Protein AF-A0A2H9LCX0-F1 (afdb_monomer_lite)

Secondary structure (DSSP, 8-state):
-TTSHHHH-SSGGGSPPPSSGGGG--S-HHHHHHHHHHHHTT--------TTSSHHHHHHHHHHHS-----EEEEEE--SS-TTSPEEEEEETTHHHHHHHHHHHHHHHHHHHHHHHHHHHHHHHHHHHHHHHHTT-S-HHHHHHHHHHHHHHHHHHHHHHHHS-----PPPEEEE--TT-SSPPP---TT--HHHHH------HHHH-SS---EEEEEEEBTEEEEEEE-HHHHHHHHHHHSTTS-EE-TT--EEEEPPTT--EEEEEEETTEEEEEEP-EEEE----SPPEEEEETTEEEEE-TT-EEEETTEEEEGGG--TTS-B-----S----

Sequence (338 aa):
MASNIFEEYKTTAEIPVPEKLVDQVIGQENSVELIRKAASQKRNVLLVGLPGTGKSMLAQAMAELMPAEQLDDIVVYENNVDPQNPIIKTVKAGEGKKIVEQAQLEAQKEEGNLRMISMIFPLGWFLLSYVIWSLKMISDIVYTGTLLLGGFLIVGFALSSQLRTRNKVSVPKVLVDNSDKKVVPFAEGTGARAGALLGDVRHDPLQCHLGFNELYLEKEGKKGSYFVKKSFSELWNEMFSKYKQEIIKDEKGYEAIMLPAEEKIFTLGYKDGKVVLSRILSLNRRPFDGDLVEFSVDDKKVTVTPEHKVITKKGNKKAEKVSVTDKLIKLSLEKPIC

Radius of gyration: 31.89 Å; chains: 1; bounding box: 76×78×88 Å

Foldseek 3Di:
DVPCPVVPDPDPVPPDDDPQLLVNQPPPVVLSVVLLVCLAVVHDDDDDDDPPNCPVSSLVSSQQNHDPDFDWWKKWFADPVDRVDIDIDIDTAPVRVVQLVVLVVVLVVVVVVLVVCLVVVLVVQLVVLVVCVVVVVDDPVVSVVSVVVSVVVSVVSVVVSVVDDPPGSTRMDTPGHCNPPPTRDDDDCVPPDPCRVPNDDDDDPLVVPPVDCWKWWWDADPVGIDTDTDHLVVVCVVQCVVCVPQWDADPQGKTKDFDDPPGFIWDWDDDPLDTDTDGDGMDIDGDDDDAWQWDDQPPDIDTHRQQDWFQFPVGTDGSVPDDPPGRGDDPDPVDSDD

pLDDT: mean 78.89, std 13.87, range [29.81, 96.19]

Structure (mmCIF, N/CA/C/O backbone):
data_AF-A0A2H9LCX0-F1
#
_entry.id   AF-A0A2H9LCX0-F1
#
loop_
_atom_site.group_PDB
_atom_site.id
_atom_site.type_symbol
_atom_site.label_atom_id
_atom_site.label_alt_id
_atom_site.label_comp_id
_atom_site.label_asym_id
_atom_site.label_entity_id
_atom_site.label_seq_id
_atom_site.pdbx_PDB_ins_code
_atom_site.Cartn_x
_atom_site.Cartn_y
_atom_site.Cartn_z
_atom_site.occupancy
_atom_site.B_iso_or_equiv
_atom_site.auth_seq_id
_atom_site.auth_comp_id
_atom_site.auth_asym_id
_atom_site.auth_atom_id
_atom_site.pdbx_PDB_model_num
ATOM 1 N N . MET A 1 1 ? -34.254 -18.270 30.314 1.00 48.81 1 MET A N 1
ATOM 2 C CA . MET A 1 1 ? -33.665 -19.070 29.215 1.00 48.81 1 MET A CA 1
ATOM 3 C C . MET A 1 1 ? -32.256 -19.581 29.519 1.00 48.81 1 MET A C 1
ATOM 5 O O . MET A 1 1 ? -31.957 -20.676 29.080 1.00 48.81 1 MET A O 1
ATOM 9 N N . ALA A 1 2 ? -31.406 -18.883 30.288 1.00 50.00 2 ALA A N 1
ATOM 10 C CA . ALA A 1 2 ? -30.035 -19.350 30.563 1.00 50.00 2 ALA A CA 1
ATOM 11 C C . ALA A 1 2 ? -29.916 -20.585 31.491 1.00 50.00 2 ALA A C 1
ATOM 13 O O . ALA A 1 2 ? -28.861 -21.204 31.540 1.00 50.00 2 ALA A O 1
ATOM 14 N N . SER A 1 3 ? -30.972 -20.953 32.224 1.00 53.28 3 SER A N 1
ATOM 15 C CA . SER A 1 3 ? -30.929 -22.016 33.240 1.00 53.28 3 SER A CA 1
ATOM 16 C C . SER A 1 3 ? -30.917 -23.445 32.684 1.00 53.28 3 SER A C 1
ATOM 18 O O . SER A 1 3 ? -30.462 -24.333 33.389 1.00 53.28 3 SER A O 1
ATOM 20 N N . ASN A 1 4 ? -31.359 -23.674 31.440 1.00 60.56 4 ASN A N 1
ATOM 21 C CA . ASN A 1 4 ? -31.523 -25.034 30.894 1.00 60.56 4 ASN A CA 1
ATOM 22 C C . ASN A 1 4 ? -30.345 -25.505 30.022 1.00 60.56 4 ASN A C 1
ATOM 24 O O . ASN A 1 4 ? -30.268 -26.676 29.676 1.00 60.56 4 ASN A O 1
ATOM 28 N N . ILE A 1 5 ? -29.406 -24.620 29.672 1.00 62.66 5 ILE A N 1
ATOM 29 C CA . ILE A 1 5 ? -28.306 -24.948 28.742 1.00 62.66 5 ILE A CA 1
ATOM 30 C C . ILE A 1 5 ? -27.334 -25.960 29.368 1.00 62.66 5 ILE A C 1
ATOM 32 O O . ILE A 1 5 ? -26.806 -26.828 28.678 1.00 62.66 5 ILE A O 1
ATOM 36 N N . PHE A 1 6 ? -27.134 -25.884 30.686 1.00 62.50 6 PHE A N 1
ATOM 37 C CA . PHE A 1 6 ? -26.267 -26.807 31.423 1.00 62.50 6 PHE A CA 1
ATOM 38 C C . PHE A 1 6 ? -26.896 -28.192 31.646 1.00 62.50 6 PHE A C 1
ATOM 40 O O . PHE A 1 6 ? -26.191 -29.108 32.060 1.00 62.50 6 PHE A O 1
ATOM 47 N N . GLU A 1 7 ? -28.199 -28.351 31.386 1.00 66.19 7 GLU A N 1
ATOM 48 C CA . GLU A 1 7 ? -28.874 -29.655 31.435 1.00 66.19 7 GLU A CA 1
ATOM 49 C C . GLU A 1 7 ? -28.800 -30.394 30.086 1.00 66.19 7 GLU A C 1
ATOM 51 O O . GLU A 1 7 ? -28.780 -31.623 30.069 1.00 66.19 7 GLU A O 1
ATOM 56 N N . GLU A 1 8 ? -28.711 -29.669 28.963 1.00 75.81 8 GLU A N 1
ATOM 57 C CA . GLU A 1 8 ? -28.686 -30.249 27.608 1.00 75.81 8 GLU A CA 1
ATOM 58 C C . GLU A 1 8 ? -27.282 -30.598 27.090 1.00 75.81 8 GLU A C 1
ATOM 60 O O . GLU A 1 8 ? -27.147 -31.546 26.317 1.00 75.81 8 GLU A O 1
ATOM 65 N N . TYR A 1 9 ? -26.236 -29.880 27.511 1.00 81.06 9 TYR A N 1
ATOM 66 C CA . TYR A 1 9 ? -24.885 -30.033 26.958 1.00 81.06 9 TYR A CA 1
ATOM 67 C C . TYR A 1 9 ? -23.861 -30.327 28.050 1.00 81.06 9 TYR A C 1
ATOM 69 O O . TYR A 1 9 ? -23.801 -29.637 29.070 1.00 81.06 9 TYR A O 1
ATOM 77 N N . LYS A 1 10 ? -23.008 -31.334 27.825 1.00 83.50 10 LYS A N 1
ATOM 78 C CA . LYS A 1 10 ? -21.947 -31.695 28.785 1.00 83.50 10 LYS A CA 1
ATOM 79 C C . LYS A 1 10 ? -20.679 -30.880 28.577 1.00 83.50 10 LYS A C 1
ATOM 81 O O . LYS A 1 10 ? -19.933 -30.653 29.530 1.00 83.50 10 LYS A O 1
ATOM 86 N N . THR A 1 11 ? -20.416 -30.460 27.342 1.00 88.00 11 THR A N 1
ATOM 87 C CA . THR A 1 11 ? -19.205 -29.724 26.976 1.00 88.00 11 THR A CA 1
ATOM 88 C C . THR A 1 11 ? -19.521 -28.565 26.036 1.00 88.00 11 THR A C 1
ATOM 90 O O . THR A 1 11 ? -20.463 -28.617 25.250 1.00 88.00 11 THR A O 1
ATOM 93 N N . THR A 1 12 ? -18.701 -27.512 26.068 1.00 89.00 12 THR A N 1
ATOM 94 C CA . THR A 1 12 ? -18.850 -26.363 25.158 1.00 89.00 12 THR A CA 1
ATOM 95 C C . THR A 1 12 ? -18.575 -26.712 23.696 1.00 89.00 12 THR A C 1
ATOM 97 O O . THR A 1 12 ? -18.969 -25.956 22.817 1.00 89.00 12 THR A O 1
ATOM 100 N N . ALA A 1 13 ? -17.939 -27.856 23.423 1.00 88.56 13 ALA A N 1
ATOM 101 C CA . ALA A 1 13 ? -17.722 -28.356 22.068 1.00 88.56 13 ALA A CA 1
ATOM 102 C C . ALA A 1 13 ? -19.028 -28.791 21.379 1.00 88.56 13 ALA A C 1
ATOM 104 O O . ALA A 1 13 ? -19.080 -28.851 20.155 1.00 88.56 13 ALA A O 1
ATOM 105 N N . GLU A 1 14 ? -20.074 -29.086 22.154 1.00 89.31 14 GLU A N 1
ATOM 106 C CA . GLU A 1 14 ? -21.388 -29.481 21.637 1.00 89.31 14 GLU A CA 1
ATOM 107 C C . GLU A 1 14 ? -22.270 -28.268 21.292 1.00 89.31 14 GLU A C 1
ATOM 109 O O . GLU A 1 14 ? -23.300 -28.423 20.638 1.00 89.31 14 GLU A O 1
ATOM 114 N N . ILE A 1 15 ? -21.873 -27.061 21.711 1.00 88.25 15 ILE A N 1
ATOM 115 C CA . ILE A 1 15 ? -22.661 -25.843 21.518 1.00 88.25 15 ILE A CA 1
ATOM 116 C C . ILE A 1 15 ? -22.394 -25.287 20.109 1.00 88.25 15 ILE A C 1
ATOM 118 O O . ILE A 1 15 ? -21.254 -24.926 19.803 1.00 88.25 15 ILE A O 1
ATOM 122 N N . PRO A 1 16 ? -23.419 -25.163 19.245 1.00 89.00 16 PRO A N 1
ATOM 123 C CA . PRO A 1 16 ? -23.240 -24.601 17.913 1.00 89.00 16 PRO A CA 1
ATOM 124 C C . PRO A 1 16 ? -22.923 -23.102 17.992 1.00 89.00 16 PRO A C 1
ATOM 126 O O . PRO A 1 16 ? -23.646 -22.331 18.624 1.00 89.00 16 PRO A O 1
ATOM 129 N N . VAL A 1 17 ? -21.855 -22.676 17.313 1.00 92.00 17 VAL A N 1
ATOM 130 C CA . VAL A 1 17 ? -21.478 -21.261 17.184 1.00 92.00 17 VAL A CA 1
ATOM 13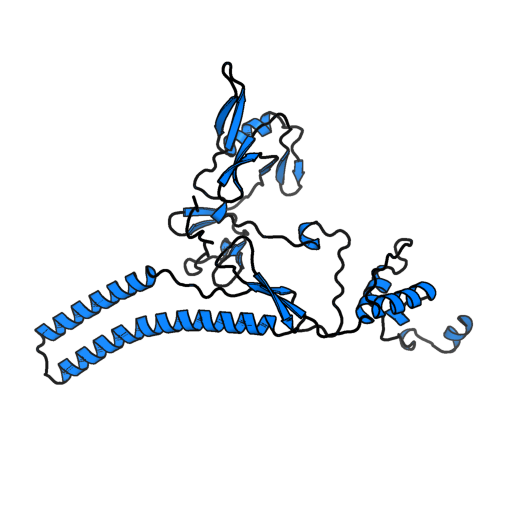1 C C . VAL A 1 17 ? -21.989 -20.728 15.840 1.00 92.00 17 VAL A C 1
ATOM 133 O O . VAL A 1 17 ? -21.724 -21.358 14.814 1.00 92.00 17 VAL A O 1
ATOM 136 N N . PRO A 1 18 ? -22.706 -19.588 15.806 1.00 93.56 18 PRO A N 1
ATOM 137 C CA . PRO A 1 18 ? -23.156 -18.983 14.555 1.00 93.56 18 PRO A CA 1
ATOM 138 C C . PRO A 1 18 ? -21.992 -18.663 13.609 1.00 93.56 18 PRO A C 1
ATOM 140 O O . PRO A 1 18 ? -20.953 -18.182 14.052 1.00 93.56 18 PRO A O 1
ATOM 143 N N . GLU A 1 19 ? -22.167 -18.870 12.302 1.00 91.12 19 GLU A N 1
ATOM 144 C CA . GLU A 1 19 ? -21.108 -18.592 11.316 1.00 91.12 19 GLU A CA 1
ATOM 145 C C . GLU A 1 19 ? -20.812 -17.093 11.169 1.00 91.12 19 GLU A C 1
ATOM 147 O O . GLU A 1 19 ? -19.657 -16.703 11.015 1.00 91.12 19 GLU A O 1
ATOM 152 N N . LYS A 1 20 ? -21.852 -16.252 11.233 1.00 91.06 20 LYS A N 1
ATOM 153 C CA . LYS A 1 20 ? -21.738 -14.805 11.021 1.00 91.06 20 LYS A CA 1
ATOM 154 C C . LYS A 1 20 ? -21.340 -14.092 12.300 1.00 91.06 20 LYS A C 1
ATOM 156 O O . LYS A 1 20 ? -21.957 -14.305 13.347 1.00 91.06 20 LYS A O 1
ATOM 161 N N . LEU A 1 21 ? -20.410 -13.143 12.199 1.00 92.75 21 LEU A N 1
ATOM 162 C CA . LEU A 1 21 ? -19.942 -12.386 13.365 1.00 92.75 21 LEU A CA 1
ATOM 163 C C . LEU A 1 21 ? -21.053 -11.577 14.036 1.00 92.75 21 LEU A C 1
ATOM 165 O O . LEU A 1 21 ? -21.045 -11.419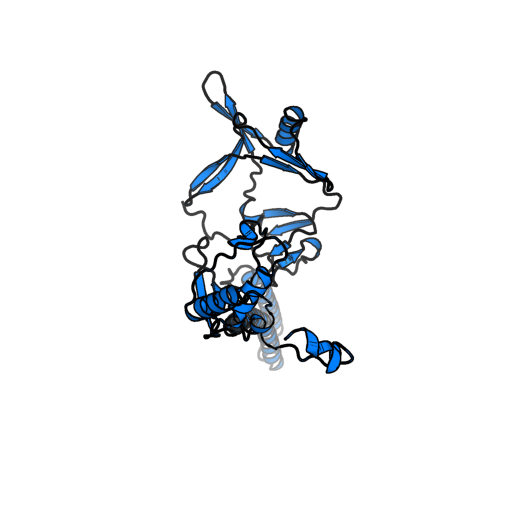 15.254 1.00 92.75 21 LEU A O 1
ATOM 169 N N . VAL A 1 22 ? -22.022 -11.081 13.263 1.00 92.31 22 VAL A N 1
ATOM 170 C CA . VAL A 1 22 ? -23.137 -10.297 13.813 1.00 92.31 22 VAL A CA 1
ATOM 171 C C . VAL A 1 22 ? -23.996 -11.105 14.790 1.00 92.31 22 VAL A C 1
ATOM 173 O O . VAL A 1 22 ? -24.462 -10.555 15.783 1.00 92.31 22 VAL A O 1
ATOM 176 N N . ASP A 1 23 ? -24.169 -12.403 14.533 1.00 92.31 23 ASP A N 1
ATOM 177 C CA . ASP A 1 23 ? -25.023 -13.284 15.334 1.00 92.31 23 ASP A CA 1
ATOM 178 C C . ASP A 1 23 ? -24.270 -13.833 16.565 1.00 92.31 23 ASP A C 1
ATOM 180 O O . ASP A 1 23 ? -24.878 -14.392 17.474 1.00 92.31 23 ASP A O 1
ATOM 184 N N . GLN A 1 24 ? -22.948 -13.635 16.625 1.00 93.75 24 GLN A N 1
ATOM 185 C CA . GLN A 1 24 ? -22.111 -13.946 17.788 1.00 93.75 24 GLN A CA 1
ATOM 186 C C . GLN A 1 24 ? -22.062 -12.801 18.819 1.00 93.75 24 GLN A C 1
ATOM 188 O O . GLN A 1 24 ? -21.474 -12.961 19.890 1.00 93.75 24 GLN A O 1
ATOM 193 N N . VAL A 1 25 ? -22.641 -11.630 18.523 1.00 93.69 25 VAL A N 1
ATOM 194 C CA . VAL A 1 25 ? -22.674 -10.500 19.461 1.00 93.69 25 VAL A CA 1
ATOM 195 C C . VAL A 1 25 ? -23.746 -10.737 20.525 1.00 93.69 25 VAL A C 1
ATOM 197 O O . VAL A 1 25 ? -24.926 -10.865 20.217 1.00 93.69 25 VAL A O 1
ATOM 200 N N . ILE A 1 26 ? -23.340 -10.739 21.795 1.00 92.38 26 ILE A N 1
ATOM 201 C CA . ILE A 1 26 ? -24.214 -11.068 22.928 1.00 92.38 26 ILE A CA 1
ATOM 202 C C . ILE A 1 26 ? -24.664 -9.793 23.654 1.00 92.38 26 ILE A C 1
ATOM 204 O O . ILE A 1 26 ? -23.832 -8.956 24.014 1.00 92.38 26 ILE A O 1
ATOM 208 N N . GLY A 1 27 ? -25.971 -9.667 23.915 1.00 91.00 27 GLY A N 1
ATOM 209 C CA . GLY A 1 27 ? -26.546 -8.642 24.799 1.00 91.00 27 GLY A CA 1
ATOM 210 C C . GLY A 1 27 ? -26.478 -7.210 24.262 1.00 91.00 27 GLY A C 1
ATOM 211 O O . GLY A 1 27 ? -26.435 -6.262 25.047 1.00 91.00 27 GLY A O 1
ATOM 212 N N . GLN A 1 28 ? -26.389 -7.043 22.938 1.00 93.81 28 GLN A N 1
ATOM 213 C CA . GLN A 1 28 ? -26.348 -5.740 22.262 1.00 93.81 28 GLN A CA 1
ATOM 214 C C . GLN A 1 28 ? -27.282 -5.704 21.044 1.00 93.81 28 GLN A C 1
ATOM 216 O O . GLN A 1 28 ? -26.884 -5.316 19.943 1.00 93.81 28 GLN A O 1
ATOM 221 N N . GLU A 1 29 ? -28.537 -6.102 21.235 1.00 93.25 29 GLU A N 1
ATOM 222 C CA . GLU A 1 29 ? -29.528 -6.292 20.167 1.00 93.25 29 GLU A CA 1
ATOM 223 C C . GLU A 1 29 ? -29.765 -4.995 19.376 1.00 93.25 29 GLU A C 1
ATOM 225 O O . GLU A 1 29 ? -29.746 -4.999 18.144 1.00 93.25 29 GLU A O 1
ATOM 230 N N . ASN A 1 30 ? -29.876 -3.859 20.076 1.00 93.38 30 ASN A N 1
ATOM 231 C CA . ASN A 1 30 ? -30.045 -2.542 19.452 1.00 93.38 30 ASN A CA 1
ATOM 232 C C . ASN A 1 30 ? -28.842 -2.155 18.570 1.00 93.38 30 ASN A C 1
ATOM 234 O O . ASN A 1 30 ? -29.016 -1.611 17.478 1.00 93.38 30 ASN A O 1
ATOM 238 N N . SER A 1 31 ? -27.616 -2.438 19.027 1.00 94.00 31 SER A N 1
ATOM 239 C CA . SER A 1 31 ? -26.390 -2.161 18.265 1.00 94.00 31 SER A CA 1
ATOM 240 C C . SER A 1 31 ? -26.309 -3.045 17.024 1.00 94.00 31 SER A C 1
ATOM 242 O O . SER A 1 31 ? -25.970 -2.562 15.947 1.00 94.00 31 SER A O 1
ATOM 244 N N . VAL A 1 32 ? -26.658 -4.326 17.161 1.00 94.88 32 VAL A N 1
ATOM 245 C CA . VAL A 1 32 ? -26.702 -5.293 16.059 1.00 94.88 32 VAL A CA 1
ATOM 246 C C . VAL A 1 32 ? -27.703 -4.863 14.985 1.00 94.88 32 VAL A C 1
ATOM 248 O O . VAL A 1 32 ? -27.369 -4.857 13.796 1.00 94.88 32 VAL A O 1
ATOM 251 N N . GLU A 1 33 ? -28.910 -4.450 15.377 1.00 94.38 33 GLU A N 1
ATOM 252 C CA . GLU A 1 33 ? -29.922 -3.970 14.434 1.00 94.38 33 GLU A CA 1
ATOM 253 C C . GLU A 1 33 ? -29.452 -2.703 13.700 1.00 94.38 33 GLU A C 1
ATOM 255 O O . GLU A 1 33 ? -29.597 -2.593 12.477 1.00 94.38 33 GLU A O 1
ATOM 260 N N . LEU A 1 34 ? -28.833 -1.765 14.426 1.00 94.44 34 LEU A N 1
ATOM 261 C CA . LEU A 1 34 ? -28.282 -0.541 13.849 1.00 94.44 34 LEU A CA 1
ATOM 262 C C . LEU A 1 34 ? -27.145 -0.837 12.867 1.00 94.44 34 LEU A C 1
ATOM 264 O O . LEU A 1 34 ? -27.138 -0.273 11.775 1.00 94.44 34 LEU A O 1
ATOM 268 N N . ILE A 1 35 ? -26.229 -1.748 13.207 1.00 94.88 35 ILE A N 1
ATOM 269 C CA . ILE A 1 35 ? -25.145 -2.184 12.317 1.00 94.88 35 ILE A CA 1
ATOM 270 C C . ILE A 1 35 ? -25.703 -2.829 11.048 1.00 94.88 35 ILE A C 1
ATOM 272 O O . ILE A 1 35 ? -25.251 -2.498 9.953 1.00 94.88 35 ILE A O 1
ATOM 276 N N . ARG A 1 36 ? -26.726 -3.686 11.157 1.00 94.31 36 ARG A N 1
ATOM 277 C CA . ARG A 1 36 ? -27.370 -4.312 9.991 1.00 94.31 36 ARG A CA 1
ATOM 278 C C . ARG A 1 36 ? -27.982 -3.264 9.056 1.00 94.31 36 ARG A C 1
ATOM 280 O O . ARG A 1 36 ? -27.770 -3.318 7.843 1.00 94.31 36 ARG A O 1
ATOM 287 N N . LYS A 1 37 ? -28.684 -2.271 9.614 1.00 94.38 37 LYS A N 1
ATOM 288 C CA . LYS A 1 37 ? -29.229 -1.136 8.846 1.00 94.38 37 LYS A CA 1
ATOM 289 C C . LYS A 1 37 ? -28.109 -0.303 8.217 1.00 94.38 37 LYS A C 1
ATOM 291 O O . LYS A 1 37 ? -28.161 -0.026 7.019 1.00 94.38 37 LYS A O 1
ATOM 296 N N . ALA A 1 38 ? -27.077 0.041 8.982 1.00 94.62 38 ALA A N 1
ATOM 297 C CA . ALA A 1 38 ? -25.961 0.855 8.515 1.00 94.62 38 ALA A CA 1
ATOM 298 C C . ALA A 1 38 ? -25.156 0.177 7.396 1.00 94.62 38 ALA A C 1
ATOM 300 O O . ALA A 1 38 ? -24.836 0.839 6.410 1.00 94.62 38 ALA A O 1
ATOM 301 N N . ALA A 1 39 ? -24.895 -1.130 7.504 1.00 93.31 39 ALA A N 1
ATOM 302 C CA . ALA A 1 39 ? -24.222 -1.920 6.474 1.00 93.31 39 ALA A CA 1
ATOM 303 C C . ALA A 1 39 ? -25.017 -1.917 5.159 1.00 93.31 39 ALA A C 1
ATOM 305 O O . ALA A 1 39 ? -24.459 -1.624 4.102 1.00 93.31 39 ALA A O 1
ATOM 306 N N . SER A 1 40 ? -26.335 -2.149 5.229 1.00 91.38 40 SER A N 1
ATOM 307 C CA . SER A 1 40 ? -27.205 -2.151 4.042 1.00 91.38 40 SER A CA 1
ATOM 308 C C . SER A 1 40 ? -27.283 -0.787 3.342 1.00 91.38 40 SER A C 1
ATOM 310 O O . SER A 1 40 ? -27.372 -0.719 2.120 1.00 91.38 40 SER A O 1
ATOM 312 N N . GLN A 1 41 ? -27.209 0.305 4.109 1.00 92.81 41 GLN A N 1
ATOM 313 C CA . GLN A 1 41 ? -27.314 1.677 3.603 1.00 92.81 41 GLN A CA 1
ATOM 314 C C . GLN A 1 41 ? -25.954 2.356 3.374 1.00 92.81 41 GLN A C 1
ATOM 316 O O . GLN A 1 41 ? -25.927 3.538 3.028 1.00 92.81 41 GLN A O 1
ATOM 321 N N . LYS A 1 42 ? -24.836 1.649 3.601 1.00 91.12 42 LYS A N 1
ATOM 322 C CA . LYS A 1 42 ? -23.464 2.187 3.528 1.00 91.12 42 LYS A CA 1
ATOM 323 C C . LYS A 1 42 ? -23.297 3.478 4.362 1.00 91.12 42 LYS A C 1
ATOM 325 O O . LYS A 1 42 ? -22.727 4.465 3.901 1.00 91.12 42 LYS A O 1
ATOM 330 N N . ARG A 1 43 ? -23.844 3.500 5.586 1.00 93.94 43 ARG A N 1
ATOM 331 C CA . ARG A 1 43 ? -23.784 4.652 6.510 1.00 93.94 43 ARG A CA 1
ATOM 332 C C . ARG A 1 43 ? -22.637 4.514 7.506 1.00 93.94 43 ARG A C 1
ATOM 334 O O . ARG A 1 43 ? -22.377 3.427 8.005 1.00 93.94 43 ARG A O 1
ATOM 341 N N . ASN A 1 44 ? -22.012 5.639 7.849 1.00 94.44 44 ASN A N 1
ATOM 342 C CA . ASN A 1 44 ? -20.996 5.697 8.899 1.00 94.44 44 ASN A CA 1
ATOM 343 C C . ASN A 1 44 ? -21.628 5.456 10.276 1.00 94.44 44 ASN A C 1
ATOM 345 O O . ASN A 1 44 ? -22.727 5.943 10.549 1.00 94.44 44 ASN A O 1
ATOM 349 N N . VAL A 1 45 ? -20.909 4.755 11.153 1.00 93.81 45 VAL A N 1
ATOM 350 C CA . VAL A 1 45 ? -21.355 4.443 12.516 1.00 93.81 45 VAL A CA 1
ATOM 351 C C . VAL A 1 45 ? -20.310 4.915 13.517 1.00 93.81 45 VAL A C 1
ATOM 353 O O . VAL A 1 45 ? -19.118 4.682 13.337 1.00 93.81 45 VAL A O 1
ATOM 356 N N . LEU A 1 46 ? -20.770 5.551 14.594 1.00 95.00 46 LEU A N 1
ATOM 357 C CA . LEU A 1 46 ? -19.952 5.879 15.756 1.00 95.00 46 LEU A CA 1
ATOM 358 C C . LEU A 1 46 ? -20.366 4.976 16.921 1.00 95.00 46 LEU A C 1
ATOM 360 O O . LEU A 1 46 ? -21.474 5.097 17.439 1.00 95.00 46 LEU A O 1
ATOM 364 N N . LEU A 1 47 ? -19.473 4.075 17.331 1.00 92.81 47 LEU A N 1
ATOM 365 C CA . LEU A 1 47 ? -19.695 3.177 18.464 1.00 92.81 47 LEU A CA 1
ATOM 366 C C . LEU A 1 47 ? -19.074 3.771 19.730 1.00 92.81 47 LEU A C 1
ATOM 368 O O . LEU A 1 47 ? -17.853 3.893 19.833 1.00 92.81 47 LEU A O 1
ATOM 372 N N . VAL A 1 48 ? -19.911 4.100 20.713 1.00 93.38 48 VAL A N 1
ATOM 373 C CA . VAL A 1 48 ? -19.483 4.652 22.005 1.00 93.38 48 VAL A CA 1
ATOM 374 C C . VAL A 1 48 ? -19.731 3.621 23.100 1.00 93.38 48 VAL A C 1
ATOM 376 O O . VAL A 1 48 ? -20.828 3.089 23.224 1.00 93.38 48 VAL A O 1
ATOM 379 N N . GLY A 1 49 ? -18.707 3.329 23.899 1.00 93.25 49 GLY A N 1
ATOM 380 C CA . GLY A 1 49 ? -18.815 2.383 25.008 1.00 93.25 49 GLY A CA 1
ATOM 381 C C . GLY A 1 49 ? -17.477 2.126 25.691 1.00 93.25 49 GLY A C 1
ATOM 382 O O . GLY A 1 49 ? -16.418 2.452 25.143 1.00 93.25 49 GLY A O 1
ATOM 383 N N . LEU A 1 50 ? -17.524 1.505 26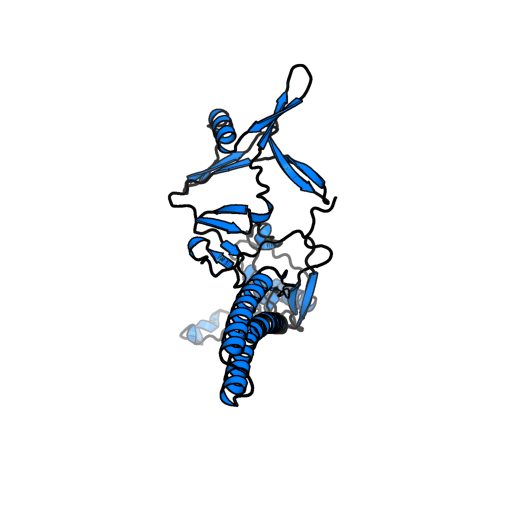.871 1.00 94.44 50 LEU A N 1
ATOM 384 C CA . LEU A 1 50 ? -16.345 1.152 27.668 1.00 94.44 50 LEU A CA 1
ATOM 385 C C . LEU A 1 50 ? -15.358 0.263 26.883 1.00 94.44 50 LEU A C 1
ATOM 387 O O . LEU A 1 50 ? -15.757 -0.446 25.954 1.00 94.44 50 LEU A O 1
ATOM 391 N N . PRO A 1 51 ? -14.048 0.302 27.179 1.00 93.38 51 PRO A N 1
ATOM 392 C CA . PRO A 1 51 ? -13.095 -0.626 26.570 1.00 93.38 51 PRO A CA 1
ATOM 393 C C . PRO A 1 51 ? -13.507 -2.083 26.845 1.00 93.38 51 PRO A C 1
ATOM 395 O O . PRO A 1 51 ? -14.042 -2.391 27.903 1.00 93.38 51 PRO A O 1
ATOM 398 N N . GLY A 1 52 ? -13.296 -2.974 25.870 1.00 91.38 52 GLY A N 1
ATOM 399 C CA . GLY A 1 52 ? -13.642 -4.397 26.001 1.00 91.38 52 GLY A CA 1
ATOM 400 C C . GLY A 1 52 ? -15.103 -4.772 25.711 1.00 91.38 52 GLY A C 1
ATOM 401 O O . GLY A 1 52 ? -15.435 -5.946 25.768 1.00 91.38 52 GLY A O 1
ATOM 402 N N . THR A 1 53 ? -15.975 -3.832 25.329 1.00 92.31 53 THR A N 1
ATOM 403 C CA . THR A 1 53 ? -17.402 -4.118 25.055 1.00 92.31 53 THR A CA 1
ATOM 404 C C . THR A 1 53 ? -17.708 -4.612 23.630 1.00 92.31 53 THR A C 1
ATOM 406 O O . THR A 1 53 ? -18.837 -4.490 23.170 1.00 92.31 53 THR A O 1
ATOM 409 N N . GLY A 1 54 ? -16.722 -5.104 22.872 1.00 92.00 54 GLY A N 1
ATOM 410 C CA . GLY A 1 54 ? -16.966 -5.667 21.530 1.00 92.00 54 GLY A CA 1
ATOM 411 C C . GLY A 1 54 ? -17.151 -4.660 20.380 1.00 92.00 54 GLY A C 1
ATOM 412 O O . GLY A 1 54 ? -17.656 -5.027 19.324 1.00 92.00 54 GLY A O 1
ATOM 413 N N . LYS A 1 55 ? -16.711 -3.399 20.522 1.00 94.25 55 LYS A N 1
ATOM 414 C CA . LYS A 1 55 ? -16.807 -2.380 19.448 1.00 94.25 55 LYS A CA 1
ATOM 415 C C . LYS A 1 55 ? -16.133 -2.807 18.135 1.00 94.25 55 LYS A C 1
ATOM 417 O O . LYS A 1 55 ? -16.728 -2.667 17.072 1.00 94.25 55 LYS A O 1
ATOM 422 N N . SER A 1 56 ? -14.916 -3.354 18.203 1.00 93.00 56 SER A N 1
ATOM 423 C CA . SER A 1 56 ? -14.203 -3.836 17.010 1.00 93.00 56 SER A CA 1
ATOM 424 C C . SER A 1 56 ? -14.903 -5.041 16.373 1.00 93.00 56 SER A C 1
ATOM 426 O O . SER A 1 56 ? -14.938 -5.141 15.153 1.00 93.00 56 SER A O 1
ATOM 428 N N . MET A 1 57 ? -15.531 -5.906 17.180 1.00 94.06 57 MET A N 1
ATOM 429 C CA . MET A 1 57 ? -16.317 -7.045 16.691 1.00 94.06 57 MET A CA 1
ATOM 430 C C . MET A 1 57 ? -17.554 -6.577 15.913 1.00 94.06 57 MET A C 1
ATOM 432 O O . MET A 1 57 ? -17.806 -7.069 14.819 1.00 94.06 57 MET A O 1
ATOM 436 N N . LEU A 1 58 ? -18.273 -5.565 16.414 1.00 94.44 58 LEU A N 1
ATOM 437 C CA . LEU A 1 58 ? -19.389 -4.943 15.690 1.00 94.44 58 LEU A CA 1
ATOM 438 C C . LEU A 1 58 ? -18.944 -4.303 14.367 1.00 94.44 58 LEU A C 1
ATOM 440 O O . LEU A 1 58 ? -19.651 -4.403 13.367 1.00 94.44 58 LEU A O 1
ATOM 444 N N . ALA A 1 59 ? -17.768 -3.671 14.340 1.00 93.06 59 ALA A N 1
ATOM 445 C CA . ALA A 1 59 ? -17.218 -3.082 13.121 1.00 93.06 59 ALA A CA 1
ATOM 446 C C . ALA A 1 59 ? -16.817 -4.148 12.080 1.00 93.06 59 ALA A C 1
ATOM 448 O O . ALA A 1 59 ? -17.064 -3.968 10.888 1.00 93.06 59 ALA A O 1
ATOM 449 N N . GLN A 1 60 ? -16.260 -5.281 12.517 1.00 92.75 60 GLN A N 1
ATOM 450 C CA . GLN A 1 60 ? -15.977 -6.426 11.643 1.00 92.75 60 GLN A CA 1
ATOM 451 C C . GLN A 1 60 ? -17.267 -7.064 11.113 1.00 92.75 60 GLN A C 1
ATOM 453 O O . GLN A 1 60 ? -17.385 -7.304 9.913 1.00 92.75 60 GLN A O 1
ATOM 458 N N . ALA A 1 61 ? -18.263 -7.253 11.982 1.00 93.31 61 ALA A N 1
ATOM 459 C CA . ALA A 1 61 ? -19.582 -7.749 11.600 1.00 93.31 61 ALA A CA 1
ATOM 460 C C . ALA A 1 61 ? -20.264 -6.836 10.569 1.00 93.31 61 ALA A C 1
ATOM 462 O O . ALA A 1 61 ? -20.917 -7.316 9.646 1.00 93.31 61 ALA A O 1
ATOM 463 N N . MET A 1 62 ? -20.080 -5.517 10.680 1.00 92.75 62 MET A N 1
ATOM 464 C CA . MET A 1 62 ? -20.563 -4.567 9.680 1.00 92.75 62 MET A CA 1
ATOM 465 C C . MET A 1 62 ? -19.937 -4.823 8.305 1.00 92.75 62 MET A C 1
ATOM 467 O O . MET A 1 62 ? -20.669 -4.870 7.321 1.00 92.75 62 MET A O 1
ATOM 471 N N . ALA A 1 63 ? -18.615 -5.013 8.235 1.00 91.25 63 ALA A N 1
ATOM 472 C CA . ALA A 1 63 ? -17.909 -5.277 6.979 1.00 91.25 63 ALA A CA 1
ATOM 473 C C . ALA A 1 63 ? -18.360 -6.594 6.321 1.00 91.25 63 ALA A C 1
ATOM 475 O O . ALA A 1 63 ? -18.514 -6.649 5.104 1.00 91.25 63 ALA A O 1
ATOM 476 N N . GLU A 1 64 ? -18.637 -7.629 7.119 1.00 90.88 64 GLU A N 1
ATOM 477 C CA . GLU A 1 64 ? -19.170 -8.909 6.631 1.00 90.88 64 GLU A CA 1
ATOM 478 C C . GLU A 1 64 ? -20.595 -8.775 6.063 1.00 90.88 64 GLU A C 1
ATOM 480 O O . GLU A 1 64 ? -20.941 -9.417 5.074 1.00 90.88 64 GLU A O 1
ATOM 485 N N . LEU A 1 65 ? -21.425 -7.923 6.675 1.00 90.75 65 LEU A N 1
ATOM 486 C CA . LEU A 1 65 ? -22.807 -7.678 6.251 1.00 90.75 65 LEU A CA 1
ATOM 487 C C . LEU A 1 65 ? -22.936 -6.737 5.055 1.00 90.75 65 LEU A C 1
ATOM 489 O O . LEU A 1 65 ? -24.006 -6.681 4.441 1.00 90.75 65 LEU A O 1
ATOM 493 N N . MET A 1 66 ? -21.899 -5.956 4.754 1.00 88.81 66 MET A N 1
ATOM 494 C CA . MET A 1 66 ? -21.926 -5.077 3.595 1.00 88.81 66 MET A CA 1
ATOM 495 C C . MET A 1 66 ? -22.063 -5.914 2.319 1.00 88.81 66 MET A C 1
ATOM 497 O O . MET A 1 66 ? -21.414 -6.954 2.187 1.00 88.81 66 MET A O 1
ATOM 501 N N . PRO A 1 67 ? -22.891 -5.474 1.357 1.00 81.19 67 PRO A N 1
ATOM 502 C CA . PRO A 1 67 ? -23.030 -6.193 0.105 1.00 81.19 67 PRO A CA 1
ATOM 503 C C . PRO A 1 67 ? -21.667 -6.252 -0.586 1.00 81.19 67 PRO A C 1
ATOM 505 O O . PRO A 1 67 ? -21.043 -5.218 -0.837 1.00 81.19 67 PRO A O 1
ATOM 508 N N . ALA A 1 68 ? -21.224 -7.466 -0.909 1.00 70.69 68 ALA A N 1
ATOM 509 C CA . ALA A 1 68 ? -20.086 -7.701 -1.784 1.00 70.69 68 ALA A CA 1
ATOM 510 C C . ALA A 1 68 ? -20.495 -7.376 -3.232 1.00 70.69 68 ALA A C 1
ATOM 512 O O . ALA A 1 68 ? -20.607 -8.250 -4.089 1.00 70.69 68 ALA A O 1
ATOM 513 N N . GLU A 1 69 ? -20.786 -6.101 -3.496 1.00 74.62 69 GLU A N 1
ATOM 514 C CA . GLU A 1 69 ? -20.726 -5.575 -4.856 1.00 74.62 69 GLU A CA 1
ATOM 515 C C . GLU A 1 69 ? -19.311 -5.801 -5.406 1.00 74.62 69 GLU A C 1
ATOM 517 O O . GLU A 1 69 ? -18.370 -6.053 -4.648 1.00 74.62 69 GLU A O 1
ATOM 522 N N . GLN A 1 70 ? -19.171 -5.753 -6.731 1.00 78.12 70 GLN A N 1
ATOM 523 C CA . GLN A 1 70 ? -17.896 -5.988 -7.401 1.00 78.12 70 GLN A CA 1
ATOM 524 C C . GLN A 1 70 ? -16.795 -5.137 -6.752 1.00 78.12 70 GLN A C 1
ATOM 526 O O . GLN A 1 70 ? -16.815 -3.915 -6.854 1.00 78.12 70 GLN A O 1
ATOM 531 N N . LEU A 1 71 ? -15.878 -5.801 -6.037 1.00 89.12 71 LEU A N 1
ATOM 532 C CA . LEU A 1 71 ? -14.735 -5.142 -5.422 1.00 89.12 71 LEU A CA 1
ATOM 533 C C . LEU A 1 71 ? -13.825 -4.617 -6.527 1.00 89.12 71 LEU A C 1
ATOM 535 O O . LEU A 1 71 ? -13.699 -5.234 -7.588 1.00 89.12 71 LEU A O 1
ATOM 539 N N . ASP A 1 72 ? -13.154 -3.515 -6.229 1.00 92.44 72 ASP A N 1
ATOM 540 C CA . ASP A 1 72 ? -12.240 -2.873 -7.154 1.00 92.44 72 ASP A CA 1
ATOM 541 C C . ASP A 1 72 ? -10.793 -2.959 -6.660 1.00 92.44 72 ASP A C 1
ATOM 543 O O . ASP A 1 72 ? -10.516 -2.844 -5.462 1.00 92.44 72 ASP A O 1
ATOM 547 N N . ASP A 1 73 ? -9.864 -3.115 -7.597 1.00 94.56 73 ASP A N 1
ATOM 548 C CA . ASP A 1 73 ? -8.440 -2.871 -7.403 1.00 94.56 73 ASP A CA 1
ATOM 549 C C . ASP A 1 73 ? -8.113 -1.416 -7.773 1.00 94.56 73 ASP A C 1
ATOM 551 O O . ASP A 1 73 ? -8.709 -0.822 -8.678 1.00 94.56 73 ASP A O 1
ATOM 555 N N . ILE A 1 74 ? -7.103 -0.848 -7.114 1.00 95.88 74 ILE A N 1
ATOM 556 C CA . ILE A 1 74 ? -6.603 0.501 -7.406 1.00 95.88 74 ILE A CA 1
ATOM 557 C C . ILE A 1 74 ? -5.201 0.380 -7.990 1.00 95.88 74 ILE A C 1
ATOM 559 O O . ILE A 1 74 ? -4.299 -0.166 -7.351 1.00 95.88 74 ILE A O 1
ATOM 563 N N . VAL A 1 75 ? -5.004 0.924 -9.189 1.00 96.19 75 VAL A N 1
ATOM 564 C CA . VAL A 1 75 ? -3.735 0.890 -9.924 1.00 96.19 75 VAL A CA 1
ATOM 565 C C . VAL A 1 75 ? -3.244 2.316 -10.165 1.00 96.19 75 VAL A C 1
ATOM 567 O O . VAL A 1 75 ? -4.019 3.187 -10.555 1.00 96.19 75 VAL A O 1
ATOM 570 N N . VAL A 1 76 ? -1.951 2.554 -9.944 1.00 95.25 76 VAL A N 1
ATOM 571 C CA . VAL A 1 76 ? -1.276 3.822 -10.233 1.00 95.25 76 VAL A CA 1
ATOM 572 C C . VAL A 1 76 ? -0.409 3.697 -11.483 1.00 95.25 76 VAL A C 1
ATOM 574 O O . VAL A 1 76 ? 0.351 2.737 -11.635 1.00 95.25 76 VAL A O 1
ATOM 577 N N . TYR A 1 77 ? -0.529 4.682 -12.364 1.00 91.06 77 TYR A N 1
ATOM 578 C CA . TYR A 1 77 ? 0.247 4.844 -13.586 1.00 91.06 77 TYR A CA 1
ATOM 579 C C . TYR A 1 77 ? 1.135 6.078 -13.475 1.00 91.06 77 TYR A C 1
ATOM 581 O O . TYR A 1 77 ? 0.793 7.061 -12.811 1.00 91.06 77 TYR A O 1
ATOM 589 N N . GLU A 1 78 ? 2.271 6.033 -14.160 1.00 87.31 78 GLU A N 1
ATOM 590 C CA . GLU A 1 78 ? 3.096 7.215 -14.367 1.00 87.31 78 GLU A CA 1
ATOM 591 C C . GLU A 1 78 ? 2.367 8.221 -15.259 1.00 87.31 78 GLU A C 1
ATOM 593 O O . GLU A 1 78 ? 1.662 7.856 -16.203 1.00 87.31 78 GLU A O 1
ATOM 598 N N . ASN A 1 79 ? 2.536 9.499 -14.940 1.00 86.94 79 ASN A N 1
ATOM 599 C CA . ASN A 1 79 ? 2.006 10.592 -15.730 1.00 86.94 79 ASN A CA 1
ATOM 600 C C . ASN A 1 79 ? 3.155 11.251 -16.501 1.00 86.94 79 ASN A C 1
ATOM 602 O O . ASN A 1 79 ? 3.997 11.926 -15.917 1.00 86.94 79 ASN A O 1
ATOM 606 N N . ASN A 1 80 ? 3.170 11.057 -17.822 1.00 82.75 80 ASN A N 1
ATOM 607 C CA . ASN A 1 80 ? 4.216 11.593 -18.698 1.00 82.75 80 ASN A CA 1
ATOM 608 C C . ASN A 1 80 ? 4.166 13.126 -18.841 1.00 82.75 80 ASN A C 1
ATOM 610 O O . ASN A 1 80 ? 5.144 13.723 -19.281 1.00 82.75 80 ASN A O 1
ATOM 614 N N . VAL A 1 81 ? 3.030 13.761 -18.520 1.00 79.00 81 VAL A N 1
ATOM 615 C CA . VAL A 1 81 ? 2.854 15.221 -18.613 1.00 79.00 81 VAL A CA 1
ATOM 616 C C . VAL A 1 81 ? 3.247 15.897 -17.302 1.00 79.00 81 VAL A C 1
ATOM 618 O O . VAL A 1 81 ? 3.983 16.878 -17.318 1.00 79.00 81 VAL A O 1
ATOM 621 N N . ASP A 1 82 ? 2.775 15.358 -16.177 1.00 78.44 82 ASP A N 1
ATOM 622 C CA . ASP A 1 82 ? 3.075 15.858 -14.834 1.00 78.44 82 ASP A CA 1
ATOM 623 C C . ASP A 1 82 ? 3.516 14.710 -13.909 1.00 78.44 82 ASP A C 1
ATOM 625 O O . ASP A 1 82 ? 2.676 14.070 -13.269 1.00 78.44 82 ASP A O 1
ATOM 629 N N . PRO A 1 83 ? 4.833 14.449 -13.800 1.00 75.19 83 PRO A N 1
ATOM 630 C CA . PRO A 1 83 ? 5.363 13.367 -12.974 1.00 75.19 83 PRO A CA 1
ATOM 631 C C . PRO A 1 83 ? 5.029 13.472 -11.478 1.00 75.19 83 PRO A C 1
ATOM 633 O O . PRO A 1 83 ? 5.088 12.461 -10.779 1.00 75.19 83 PRO A O 1
ATOM 636 N N . GLN A 1 84 ? 4.694 14.666 -10.966 1.00 74.81 84 GLN A N 1
ATOM 637 C CA . GLN A 1 84 ? 4.317 14.852 -9.556 1.00 74.81 84 GLN A CA 1
ATOM 638 C C . GLN A 1 84 ? 2.867 14.445 -9.279 1.00 74.81 84 GLN A C 1
ATOM 640 O O . GLN A 1 84 ? 2.481 14.311 -8.117 1.00 74.81 84 GLN A O 1
ATOM 645 N N . ASN A 1 85 ? 2.083 14.197 -10.330 1.00 83.56 85 ASN A N 1
ATOM 646 C CA . ASN A 1 85 ? 0.680 13.832 -10.238 1.00 83.56 85 ASN A CA 1
ATOM 647 C C . ASN A 1 85 ? 0.402 12.488 -10.943 1.00 83.56 85 ASN A C 1
ATOM 649 O O . ASN A 1 85 ? -0.052 12.470 -12.093 1.00 83.56 85 ASN A O 1
ATOM 653 N N . PRO A 1 86 ? 0.685 11.345 -10.284 1.00 91.81 86 PRO A N 1
ATOM 654 C CA . PRO A 1 86 ? 0.433 10.017 -10.839 1.00 91.81 86 PRO A CA 1
ATOM 655 C C . PRO A 1 86 ? -1.050 9.776 -11.147 1.00 91.81 86 PRO A C 1
ATOM 657 O O . PRO A 1 86 ? -1.933 10.187 -10.394 1.00 91.81 86 PRO A O 1
ATOM 660 N N . ILE A 1 87 ? -1.338 9.043 -12.223 1.00 93.19 87 ILE A N 1
ATOM 661 C CA . ILE A 1 87 ? -2.716 8.758 -12.642 1.00 93.19 87 ILE A CA 1
ATOM 662 C C . ILE A 1 87 ? -3.244 7.549 -11.867 1.00 93.19 87 ILE A C 1
ATOM 664 O O . ILE A 1 87 ? -2.658 6.466 -11.914 1.00 93.19 87 ILE A O 1
ATOM 668 N N . ILE A 1 88 ? -4.380 7.712 -11.191 1.00 95.75 88 ILE A N 1
ATOM 669 C CA . ILE A 1 88 ? -5.060 6.637 -10.460 1.00 95.75 88 ILE A CA 1
ATOM 670 C C . ILE A 1 88 ? -6.197 6.071 -11.309 1.00 95.75 88 ILE A C 1
ATOM 672 O O . ILE A 1 88 ? -7.026 6.820 -11.826 1.00 95.75 88 ILE A O 1
ATOM 676 N N . LYS A 1 89 ? -6.255 4.742 -11.434 1.00 95.38 89 LYS A N 1
ATOM 677 C CA . LYS A 1 89 ? -7.328 4.033 -12.135 1.00 95.38 89 LYS A CA 1
ATOM 678 C C . LYS A 1 89 ? -7.903 2.924 -11.266 1.00 95.38 89 LYS A C 1
ATOM 680 O O . LYS A 1 89 ? -7.164 2.110 -10.713 1.00 95.38 89 LYS A O 1
ATOM 685 N N . THR A 1 90 ? -9.226 2.878 -11.221 1.00 95.81 90 THR A N 1
ATOM 686 C CA . THR A 1 90 ? -10.001 1.815 -10.586 1.00 95.81 90 THR A CA 1
ATOM 687 C C . THR A 1 90 ? -10.328 0.748 -11.627 1.00 95.81 90 THR A C 1
ATOM 689 O O . THR A 1 90 ? -10.773 1.074 -12.731 1.00 95.81 90 THR A O 1
ATOM 692 N N . VAL A 1 91 ? -10.061 -0.514 -11.308 1.00 94.62 91 VAL A N 1
ATOM 693 C CA . VAL A 1 91 ? -10.350 -1.676 -12.165 1.00 94.62 91 VAL A CA 1
ATOM 694 C C . VAL A 1 91 ? -11.006 -2.763 -11.329 1.00 94.62 91 VAL A C 1
ATOM 696 O O . VAL A 1 91 ? -10.935 -2.717 -10.106 1.00 94.62 91 VAL A O 1
ATOM 699 N N . LYS A 1 92 ? -11.631 -3.757 -11.958 1.00 93.31 92 LYS A N 1
ATOM 700 C CA . LYS A 1 92 ? -12.308 -4.819 -11.205 1.00 93.31 92 LYS A CA 1
ATOM 701 C C . LYS A 1 92 ? -11.287 -5.665 -10.445 1.00 93.31 92 LYS A C 1
ATOM 703 O O . LYS A 1 92 ? -10.169 -5.865 -10.926 1.00 93.31 92 LYS A O 1
ATOM 708 N N . ALA A 1 93 ? -11.679 -6.203 -9.294 1.00 91.75 93 ALA A N 1
ATOM 709 C CA . ALA A 1 93 ? -10.832 -7.085 -8.498 1.00 91.75 93 ALA A CA 1
ATOM 710 C C . ALA A 1 93 ? -10.237 -8.221 -9.351 1.00 91.75 93 ALA A C 1
ATOM 712 O O . ALA A 1 93 ? -10.953 -8.949 -10.043 1.00 91.75 93 ALA A O 1
ATOM 713 N N . GLY A 1 94 ? -8.910 -8.356 -9.321 1.00 89.38 94 GLY A N 1
ATOM 714 C CA . GLY A 1 94 ? -8.152 -9.329 -10.113 1.00 89.38 94 GLY A CA 1
ATOM 715 C C . GLY A 1 94 ? -7.631 -8.806 -11.451 1.00 89.38 94 GLY A C 1
ATOM 716 O O . GLY A 1 94 ? -6.702 -9.399 -12.005 1.00 89.38 94 GLY A O 1
ATOM 717 N N . GLU A 1 95 ? -8.155 -7.697 -11.976 1.00 92.81 95 GLU A N 1
ATOM 718 C CA . GLU A 1 95 ? -7.624 -7.077 -13.196 1.00 92.81 95 GLU A CA 1
ATOM 719 C C . GLU A 1 95 ? -6.325 -6.311 -12.928 1.00 92.81 95 GLU A C 1
ATOM 721 O O . GLU A 1 95 ? -5.454 -6.281 -13.799 1.00 92.81 95 GLU A O 1
ATOM 726 N N . GLY A 1 96 ? -6.134 -5.764 -11.721 1.00 92.31 96 GLY A N 1
ATOM 727 C CA . GLY A 1 96 ? -4.933 -4.999 -11.380 1.00 92.31 96 GLY A CA 1
ATOM 728 C C . GLY A 1 96 ? -3.651 -5.819 -11.536 1.00 92.31 96 GLY A C 1
ATOM 729 O O . GLY A 1 96 ? -2.702 -5.376 -12.186 1.00 92.31 96 GLY A O 1
ATOM 730 N N . LYS A 1 97 ? -3.644 -7.055 -11.016 1.00 91.00 97 LYS A N 1
ATOM 731 C CA . LYS A 1 97 ? -2.526 -8.005 -11.175 1.00 91.00 97 LYS A CA 1
ATOM 732 C C . LYS A 1 97 ? -2.246 -8.317 -12.648 1.00 91.00 97 LYS A C 1
ATOM 734 O O . LYS A 1 97 ? -1.092 -8.253 -13.066 1.00 91.00 97 LYS A O 1
ATOM 739 N N . LYS A 1 98 ? -3.294 -8.587 -13.436 1.00 92.31 98 LYS A N 1
ATOM 740 C CA . LYS A 1 98 ? -3.173 -8.905 -14.869 1.00 92.31 98 LYS A CA 1
ATOM 741 C C . LYS A 1 98 ? -2.554 -7.755 -15.654 1.00 92.31 98 LYS A C 1
ATOM 743 O O . LYS A 1 98 ? -1.688 -7.995 -16.486 1.00 92.31 98 LYS A O 1
ATOM 748 N N . ILE A 1 99 ? -2.962 -6.518 -15.371 1.00 92.38 99 ILE A N 1
ATOM 749 C CA . ILE A 1 99 ? -2.419 -5.331 -16.041 1.00 92.38 99 ILE A CA 1
ATOM 750 C C . ILE A 1 99 ? -0.925 -5.178 -15.749 1.00 92.38 99 ILE A C 1
ATOM 752 O O . ILE A 1 99 ? -0.134 -4.949 -16.663 1.00 92.38 99 ILE A O 1
ATOM 756 N N . VAL A 1 100 ? -0.522 -5.323 -14.483 1.00 91.12 100 VAL A N 1
ATOM 757 C CA . VAL A 1 100 ? 0.893 -5.222 -14.107 1.00 91.12 100 VAL A CA 1
ATOM 758 C C . VAL A 1 100 ? 1.713 -6.347 -14.737 1.00 91.12 100 VAL A C 1
ATOM 760 O O . VAL A 1 100 ? 2.795 -6.087 -15.255 1.00 91.12 100 VAL A O 1
ATOM 763 N N . GLU A 1 101 ? 1.205 -7.578 -14.737 1.00 90.62 101 GLU A N 1
ATOM 764 C CA . GLU A 1 101 ? 1.879 -8.724 -15.352 1.00 90.62 101 GLU A CA 1
ATOM 765 C C . GLU A 1 101 ? 2.040 -8.550 -16.869 1.00 90.62 101 GLU A C 1
ATOM 767 O O . GLU A 1 101 ? 3.133 -8.745 -17.399 1.00 90.62 101 GLU A O 1
ATOM 772 N N . GLN A 1 102 ? 0.991 -8.101 -17.565 1.00 90.50 102 GLN A N 1
ATOM 773 C CA . GLN A 1 102 ? 1.045 -7.801 -18.999 1.00 90.50 102 GLN A CA 1
ATOM 774 C C . GLN A 1 102 ? 2.079 -6.714 -19.306 1.00 90.50 102 GLN A C 1
ATOM 776 O O . GLN A 1 102 ? 2.952 -6.931 -20.147 1.00 90.50 102 GLN A O 1
ATOM 781 N N . ALA A 1 103 ? 2.066 -5.603 -18.564 1.00 87.88 103 ALA A N 1
ATOM 782 C CA . ALA A 1 103 ? 3.038 -4.524 -18.737 1.00 87.88 103 ALA A CA 1
ATOM 783 C C . ALA A 1 103 ? 4.481 -4.979 -18.444 1.00 87.88 103 ALA A C 1
ATOM 785 O O . ALA A 1 103 ? 5.421 -4.583 -19.135 1.00 87.88 103 ALA A O 1
ATOM 786 N N . GLN A 1 104 ? 4.685 -5.850 -17.449 1.00 86.25 104 GLN A N 1
ATOM 787 C CA . GLN A 1 104 ? 5.998 -6.437 -17.164 1.00 86.25 104 GLN A CA 1
ATOM 788 C C . GLN A 1 104 ? 6.470 -7.372 -18.277 1.00 86.25 104 GLN A C 1
ATOM 790 O O . GLN A 1 104 ? 7.660 -7.379 -18.600 1.00 86.25 104 GLN A O 1
ATOM 795 N N . LEU A 1 105 ? 5.574 -8.180 -18.845 1.00 86.50 105 LEU A N 1
ATOM 796 C CA . LEU A 1 105 ? 5.890 -9.062 -19.965 1.00 86.50 105 LEU A CA 1
ATOM 797 C C . LEU A 1 105 ? 6.217 -8.259 -21.225 1.00 86.50 105 LEU A C 1
ATOM 799 O O . LEU A 1 105 ? 7.168 -8.603 -21.920 1.00 86.50 105 LEU A O 1
ATOM 803 N N . GLU A 1 106 ? 5.487 -7.183 -21.506 1.00 85.12 106 GLU A N 1
ATOM 804 C CA . GLU A 1 106 ? 5.772 -6.265 -22.614 1.00 85.12 106 GLU A CA 1
ATOM 805 C C . GLU A 1 106 ? 7.134 -5.586 -22.444 1.00 85.12 106 GLU A C 1
ATOM 807 O O . GLU A 1 106 ? 7.974 -5.664 -23.342 1.00 85.12 106 GLU A O 1
ATOM 812 N N . ALA A 1 107 ? 7.420 -5.045 -21.255 1.00 81.19 107 ALA A N 1
ATOM 813 C CA . ALA A 1 107 ? 8.721 -4.455 -20.944 1.00 81.19 107 ALA A CA 1
ATOM 814 C C . ALA A 1 107 ? 9.875 -5.471 -21.077 1.00 81.19 107 ALA A C 1
ATOM 816 O O . ALA A 1 107 ? 10.961 -5.139 -21.561 1.00 81.19 107 ALA A O 1
ATOM 817 N N . GLN A 1 108 ? 9.655 -6.727 -20.672 1.00 79.81 108 GLN A N 1
ATOM 818 C CA . GLN A 1 108 ? 10.635 -7.805 -20.829 1.00 79.81 108 GLN A CA 1
ATOM 819 C C . GLN A 1 108 ? 10.803 -8.242 -22.286 1.00 79.81 108 GLN A C 1
ATOM 821 O O . GLN A 1 108 ? 11.930 -8.509 -22.701 1.00 79.81 108 GLN A O 1
ATOM 826 N N . LYS A 1 109 ? 9.719 -8.300 -23.067 1.00 80.38 109 LYS A N 1
ATOM 827 C CA . LYS A 1 109 ? 9.754 -8.628 -24.499 1.00 80.38 109 LYS A CA 1
ATOM 828 C C . LYS A 1 109 ? 10.505 -7.568 -25.289 1.00 80.38 109 LYS A C 1
ATOM 830 O O . LYS A 1 109 ? 11.329 -7.932 -26.119 1.00 80.38 109 LYS A O 1
ATOM 835 N N . GLU A 1 110 ? 10.288 -6.284 -25.019 1.00 74.62 110 GLU A N 1
ATOM 836 C CA . GLU A 1 110 ? 11.055 -5.219 -25.671 1.00 74.62 110 GLU A CA 1
ATOM 837 C C . GLU A 1 110 ? 12.548 -5.301 -25.332 1.00 74.62 110 GLU A C 1
ATOM 839 O O . GLU A 1 110 ? 13.394 -5.254 -26.231 1.00 74.62 110 GLU A O 1
ATOM 844 N N . GLU A 1 111 ? 12.897 -5.500 -24.053 1.00 71.19 111 GLU A N 1
ATOM 845 C CA . GLU A 1 111 ? 14.299 -5.694 -23.672 1.00 71.19 111 GLU A CA 1
ATOM 846 C C . GLU A 1 111 ? 14.895 -6.973 -24.288 1.00 71.19 111 GLU A C 1
ATOM 848 O O . GLU A 1 111 ? 16.057 -6.970 -24.701 1.00 71.19 111 GLU A O 1
ATOM 853 N N . GLY A 1 112 ? 14.119 -8.056 -24.355 1.00 72.88 112 GLY A N 1
ATOM 854 C CA . GLY A 1 112 ? 14.513 -9.341 -24.926 1.00 72.88 112 GLY A CA 1
ATOM 855 C C . GLY A 1 112 ? 14.722 -9.275 -26.435 1.00 72.88 112 GLY A C 1
ATOM 856 O O . GLY A 1 112 ? 15.758 -9.724 -26.915 1.00 72.88 112 GLY A O 1
ATOM 857 N N . ASN A 1 113 ? 13.805 -8.648 -27.173 1.00 75.50 113 ASN A N 1
ATOM 858 C CA . ASN A 1 113 ? 13.892 -8.466 -28.621 1.00 75.50 113 ASN A CA 1
ATOM 859 C C . ASN A 1 113 ? 15.111 -7.628 -29.003 1.00 75.50 113 ASN A C 1
ATOM 861 O O . ASN A 1 113 ? 15.851 -8.008 -29.905 1.00 75.50 113 ASN A O 1
ATOM 865 N N . LEU A 1 114 ? 15.385 -6.535 -28.284 1.00 71.19 114 LEU A N 1
ATOM 866 C CA . LEU A 1 114 ? 16.581 -5.725 -28.530 1.00 71.19 114 LEU A CA 1
ATOM 867 C C . LEU A 1 114 ? 17.873 -6.513 -28.274 1.00 71.19 114 LEU A C 1
ATOM 869 O O . LEU A 1 114 ? 18.809 -6.425 -29.069 1.00 71.19 114 LEU A O 1
ATOM 873 N N . ARG A 1 115 ? 17.926 -7.316 -27.202 1.00 72.56 115 ARG A N 1
ATOM 874 C CA . ARG A 1 115 ? 19.080 -8.189 -26.917 1.00 72.56 115 ARG A CA 1
ATOM 875 C C . ARG A 1 115 ? 19.229 -9.293 -27.961 1.00 72.56 115 ARG A C 1
ATOM 877 O O . ARG A 1 115 ? 20.339 -9.554 -28.415 1.00 72.56 115 ARG A O 1
ATOM 884 N N . MET A 1 116 ? 18.124 -9.899 -28.381 1.00 75.56 116 MET A N 1
ATOM 885 C CA . MET A 1 116 ? 18.107 -10.950 -29.391 1.00 75.56 116 MET A CA 1
ATOM 886 C C . MET A 1 116 ? 18.558 -10.408 -30.752 1.00 75.56 116 MET A C 1
ATOM 888 O O . MET A 1 116 ? 19.453 -10.985 -31.358 1.00 75.56 116 MET A O 1
ATOM 892 N N . ILE A 1 117 ? 18.043 -9.252 -31.187 1.00 78.69 117 ILE A N 1
ATOM 893 C CA . ILE A 1 117 ? 18.490 -8.569 -32.412 1.00 78.69 117 ILE A CA 1
ATOM 894 C C . ILE A 1 117 ? 19.981 -8.221 -32.317 1.00 78.69 117 ILE A C 1
ATOM 896 O O . ILE A 1 117 ? 20.724 -8.480 -33.263 1.00 78.69 117 ILE A O 1
ATOM 900 N N . SER A 1 118 ? 20.443 -7.715 -31.165 1.00 74.06 118 SER A N 1
ATOM 901 C CA . SER A 1 118 ? 21.863 -7.397 -30.954 1.00 74.06 118 SER A CA 1
ATOM 902 C C . SER A 1 118 ? 22.790 -8.614 -31.029 1.00 74.06 118 SER A C 1
ATOM 904 O O . SER A 1 118 ? 23.958 -8.461 -31.369 1.00 74.06 118 SER A O 1
ATOM 906 N N . MET A 1 119 ? 22.277 -9.812 -30.731 1.00 75.00 119 MET A N 1
ATOM 907 C CA . MET A 1 119 ? 23.039 -11.061 -30.758 1.00 75.00 119 MET A CA 1
ATOM 908 C C . MET A 1 119 ? 22.954 -11.765 -32.120 1.00 75.00 119 MET A C 1
ATOM 910 O O . MET A 1 119 ? 23.962 -12.267 -32.609 1.00 75.00 119 MET A O 1
ATOM 914 N N . ILE A 1 120 ? 21.778 -11.789 -32.756 1.00 83.44 120 ILE A N 1
ATOM 915 C CA . ILE A 1 120 ? 21.552 -12.480 -34.035 1.00 83.44 120 ILE A CA 1
ATOM 916 C C . ILE A 1 120 ? 22.202 -11.729 -35.200 1.00 83.44 120 ILE A C 1
ATOM 918 O O . ILE A 1 120 ? 22.775 -12.368 -36.079 1.00 83.44 120 ILE A O 1
ATOM 922 N N . PHE A 1 121 ? 22.144 -10.394 -35.219 1.00 83.00 121 PHE A N 1
ATOM 923 C CA . PHE A 1 121 ? 22.633 -9.604 -36.354 1.00 83.00 121 PHE A CA 1
ATOM 924 C C . PHE A 1 121 ? 24.139 -9.815 -36.638 1.00 83.00 121 PHE A C 1
ATOM 926 O O . PHE A 1 121 ? 24.484 -10.095 -37.788 1.00 83.00 121 PHE A O 1
ATOM 933 N N . PRO A 1 122 ? 25.042 -9.805 -35.635 1.00 81.44 122 PRO A N 1
ATOM 934 C CA . PRO A 1 122 ? 26.451 -10.129 -35.856 1.00 81.44 122 PRO A CA 1
ATOM 935 C C . PRO A 1 122 ? 26.702 -11.587 -36.232 1.00 81.44 122 PRO A C 1
ATOM 937 O O . PRO A 1 122 ? 27.508 -11.854 -37.121 1.00 81.44 122 PRO A O 1
ATOM 940 N N . LEU A 1 123 ? 26.011 -12.533 -35.582 1.00 84.12 123 LEU A N 1
ATOM 941 C CA . LEU A 1 123 ? 26.143 -13.953 -35.916 1.00 84.12 123 LEU A CA 1
ATOM 942 C C . LEU A 1 123 ? 25.742 -14.214 -37.372 1.00 84.12 123 LEU A C 1
ATOM 944 O O . LEU A 1 123 ? 26.457 -14.915 -38.080 1.00 84.12 123 LEU A O 1
ATOM 948 N N . GLY A 1 124 ? 24.642 -13.613 -37.831 1.00 87.25 124 GLY A N 1
ATOM 949 C CA . GLY A 1 124 ? 24.192 -13.702 -39.218 1.00 87.25 124 GLY A CA 1
ATOM 950 C C . GLY A 1 124 ? 25.190 -13.092 -40.201 1.00 87.25 124 GLY A C 1
ATOM 951 O O . GLY A 1 124 ? 25.464 -13.699 -41.231 1.00 87.25 124 GLY A O 1
ATOM 952 N N . TRP A 1 125 ? 25.787 -11.942 -39.866 1.00 85.94 125 TRP A N 1
ATOM 953 C CA . TRP A 1 125 ? 26.820 -11.302 -40.690 1.00 85.94 125 TRP A CA 1
ATOM 954 C C . TRP A 1 125 ? 28.060 -12.188 -40.866 1.00 85.94 125 TRP A C 1
ATOM 956 O O . TRP A 1 125 ? 28.527 -12.371 -41.990 1.00 85.94 125 TRP A O 1
ATOM 966 N N . PHE A 1 126 ? 28.564 -12.784 -39.780 1.00 87.44 126 PHE A N 1
ATOM 967 C CA . PHE A 1 126 ? 29.716 -13.691 -39.836 1.00 87.44 126 PHE A CA 1
ATOM 968 C C . PHE A 1 126 ? 29.409 -15.009 -40.543 1.00 87.44 126 PHE A C 1
ATOM 970 O O . PHE A 1 126 ? 30.249 -15.534 -41.271 1.00 87.44 126 PHE A O 1
ATOM 977 N N . LEU A 1 127 ? 28.209 -15.554 -40.346 1.00 88.88 127 LEU A N 1
ATOM 978 C CA . LEU A 1 127 ? 27.811 -16.797 -40.996 1.00 88.88 127 LEU A CA 1
ATOM 979 C C . LEU A 1 127 ? 27.634 -16.588 -42.507 1.00 88.88 127 LEU A C 1
ATOM 981 O O . LEU A 1 127 ? 28.094 -17.404 -43.302 1.00 88.88 127 LEU A O 1
ATOM 985 N N . LEU A 1 128 ? 27.044 -15.459 -42.911 1.00 87.50 128 LEU A N 1
ATOM 986 C CA . LEU A 1 128 ? 26.907 -15.075 -44.314 1.00 87.50 128 LEU A CA 1
ATOM 987 C C . LEU A 1 128 ? 28.274 -14.833 -44.971 1.00 87.50 128 LEU A C 1
ATOM 989 O O . LEU A 1 128 ? 28.517 -15.344 -46.064 1.00 87.50 128 LEU A O 1
ATOM 993 N N . SER A 1 129 ? 29.183 -14.103 -44.312 1.00 85.38 129 SER A N 1
ATOM 994 C CA . SER A 1 129 ? 30.526 -13.858 -44.854 1.00 85.38 129 SER A CA 1
ATOM 995 C C . SER A 1 129 ? 31.327 -15.154 -45.010 1.00 85.38 129 SER A C 1
ATOM 997 O O . SER A 1 129 ? 32.002 -15.334 -46.026 1.00 85.38 129 SER A O 1
ATOM 999 N N . TYR A 1 130 ? 31.191 -16.091 -44.066 1.00 88.12 130 TYR A N 1
ATOM 1000 C CA . TYR A 1 130 ? 31.803 -17.417 -44.137 1.00 88.12 130 TYR A CA 1
ATOM 1001 C C . TYR A 1 130 ? 31.270 -18.252 -45.312 1.00 88.12 130 TYR A C 1
ATOM 1003 O O . TYR A 1 130 ? 32.057 -18.833 -46.060 1.00 88.12 130 TYR A O 1
ATOM 1011 N N . VAL A 1 131 ? 29.949 -18.284 -45.522 1.00 89.38 131 VAL A N 1
ATOM 1012 C CA . VAL A 1 131 ? 29.332 -19.032 -46.633 1.00 89.38 131 VAL A CA 1
ATOM 1013 C C . VAL A 1 131 ? 29.770 -18.473 -47.990 1.00 89.38 131 VAL A C 1
ATOM 1015 O O . VAL A 1 131 ? 30.139 -19.240 -48.877 1.00 89.38 131 VAL A O 1
ATOM 1018 N N . ILE A 1 132 ? 29.790 -17.148 -48.158 1.00 87.00 132 ILE A N 1
ATOM 1019 C CA . ILE A 1 132 ? 30.185 -16.523 -49.431 1.00 87.00 132 ILE A CA 1
ATOM 1020 C C . ILE A 1 132 ? 31.678 -16.759 -49.733 1.00 87.00 132 ILE A C 1
ATOM 1022 O O . ILE A 1 132 ? 32.041 -16.997 -50.889 1.00 87.00 132 ILE A O 1
ATOM 1026 N N . TRP A 1 133 ? 32.536 -16.750 -48.706 1.00 87.00 133 TRP A N 1
ATOM 1027 C CA . TRP A 1 133 ? 33.944 -17.137 -48.839 1.00 87.00 133 TRP A CA 1
ATOM 1028 C C . TRP A 1 133 ? 34.098 -18.620 -49.211 1.00 87.00 133 TRP A C 1
ATOM 1030 O O . TRP A 1 133 ? 34.832 -18.946 -50.143 1.00 87.00 133 TRP A O 1
ATOM 1040 N N . SER A 1 134 ? 33.341 -19.516 -48.567 1.00 84.31 134 SER A N 1
ATOM 1041 C CA . SER A 1 134 ? 33.355 -20.958 -48.862 1.00 84.31 134 SER A CA 1
ATOM 1042 C C . SER A 1 134 ? 32.949 -21.274 -50.309 1.00 84.31 134 SER A C 1
ATOM 1044 O O . SER A 1 134 ? 33.535 -22.156 -50.938 1.00 84.31 134 SER A O 1
ATOM 1046 N N . LEU A 1 135 ? 32.019 -20.499 -50.876 1.00 89.31 135 LEU A N 1
ATOM 1047 C CA . LEU A 1 135 ? 31.610 -20.589 -52.283 1.00 89.31 135 LEU A CA 1
ATOM 1048 C C . LEU A 1 135 ? 32.629 -19.983 -53.272 1.00 89.31 135 LEU A C 1
ATOM 1050 O O . LEU A 1 135 ? 32.341 -19.905 -54.465 1.00 89.31 135 LEU A O 1
ATOM 1054 N N . LYS A 1 136 ? 33.816 -19.558 -52.807 1.00 83.25 136 LYS A N 1
ATOM 1055 C CA . LYS A 1 136 ? 34.896 -18.928 -53.596 1.00 83.25 136 LYS A CA 1
ATOM 1056 C C . LYS A 1 136 ? 34.480 -17.675 -54.373 1.00 83.25 136 LYS A C 1
ATOM 1058 O O . LYS A 1 136 ? 35.158 -17.284 -55.321 1.00 83.25 136 LYS A O 1
ATOM 1063 N N . MET A 1 137 ? 33.397 -17.012 -53.972 1.00 78.12 137 MET A N 1
ATOM 1064 C CA . MET A 1 137 ? 32.975 -15.772 -54.629 1.00 78.12 137 MET A CA 1
ATOM 1065 C C . MET A 1 137 ? 33.816 -14.556 -54.213 1.00 78.12 137 MET A C 1
ATOM 1067 O O . MET A 1 137 ? 33.731 -13.505 -54.843 1.00 78.12 137 MET A O 1
ATOM 1071 N N . ILE A 1 138 ? 34.598 -14.674 -53.136 1.00 82.81 138 ILE A N 1
ATOM 1072 C CA . ILE A 1 138 ? 35.374 -13.589 -52.530 1.00 82.81 138 ILE A CA 1
ATOM 1073 C C . ILE A 1 138 ? 36.802 -14.081 -52.249 1.00 82.81 138 ILE A C 1
ATOM 1075 O O . ILE A 1 138 ? 36.995 -15.234 -51.871 1.00 82.81 138 ILE A O 1
ATOM 1079 N N . SER A 1 139 ? 37.802 -13.209 -52.425 1.00 85.38 139 SER A N 1
ATOM 1080 C CA . SER A 1 139 ? 39.210 -13.502 -52.122 1.00 85.38 139 SER A CA 1
ATOM 1081 C C . SER A 1 139 ? 39.533 -13.390 -50.625 1.00 85.38 139 SER A C 1
ATOM 1083 O O . SER A 1 139 ? 38.881 -12.647 -49.888 1.00 85.38 139 SER A O 1
ATOM 1085 N N . ASP A 1 140 ? 40.588 -14.070 -50.172 1.00 84.38 140 ASP A N 1
ATOM 1086 C CA . ASP A 1 140 ? 40.979 -14.127 -48.749 1.00 84.38 140 ASP A CA 1
ATOM 1087 C C . ASP A 1 140 ? 41.247 -12.742 -48.127 1.00 84.38 140 ASP A C 1
ATOM 1089 O O . ASP A 1 140 ? 40.943 -12.489 -46.957 1.00 84.38 140 ASP A O 1
ATOM 1093 N N . ILE A 1 141 ? 41.758 -11.805 -48.932 1.00 84.81 141 ILE A N 1
ATOM 1094 C CA . ILE A 1 141 ? 42.001 -10.410 -48.533 1.00 84.81 141 ILE A CA 1
ATOM 1095 C C . ILE A 1 141 ? 40.677 -9.693 -48.244 1.00 84.81 141 ILE A C 1
ATOM 1097 O O . ILE A 1 141 ? 40.541 -9.000 -47.234 1.00 84.81 141 ILE A O 1
ATOM 1101 N N . VAL A 1 142 ? 39.681 -9.883 -49.109 1.00 84.19 142 VAL A N 1
ATOM 1102 C CA . VAL A 1 142 ? 38.366 -9.252 -48.961 1.00 84.19 142 VAL A CA 1
ATOM 1103 C C . VAL A 1 142 ? 37.600 -9.890 -47.800 1.00 84.19 142 VAL A C 1
ATOM 1105 O O . VAL A 1 142 ? 36.990 -9.167 -47.015 1.00 84.19 142 VAL A O 1
ATOM 1108 N N . TYR A 1 143 ? 37.706 -11.209 -47.604 1.00 85.88 143 TYR A N 1
ATOM 1109 C CA . TYR A 1 143 ? 37.132 -11.889 -46.438 1.00 85.88 143 TYR A CA 1
ATOM 1110 C C . TYR A 1 143 ? 37.680 -11.322 -45.117 1.00 85.88 143 TYR A C 1
ATOM 1112 O O . TYR A 1 143 ? 36.907 -10.932 -44.239 1.00 85.88 143 TYR A O 1
ATOM 1120 N N . THR A 1 144 ? 39.001 -11.157 -45.012 1.00 84.00 144 THR A N 1
ATOM 1121 C CA . THR A 1 144 ? 39.646 -10.561 -43.828 1.00 84.00 144 THR A CA 1
ATOM 1122 C C . THR A 1 144 ? 39.147 -9.132 -43.568 1.00 84.00 144 THR A C 1
ATOM 1124 O O . THR A 1 144 ? 38.834 -8.779 -42.429 1.00 84.00 144 THR A O 1
ATOM 1127 N N . GLY A 1 145 ? 38.972 -8.329 -44.625 1.00 86.88 145 GLY A N 1
ATOM 1128 C CA . GLY A 1 145 ? 38.370 -6.995 -44.535 1.00 86.88 145 GLY A CA 1
ATOM 1129 C C . GLY A 1 145 ? 36.926 -7.011 -44.014 1.00 86.88 145 GLY A C 1
ATOM 1130 O O . GLY A 1 145 ? 36.573 -6.200 -43.157 1.00 86.88 145 GLY A O 1
ATOM 1131 N N . THR A 1 146 ? 36.099 -7.965 -44.460 1.00 85.44 146 THR A N 1
ATOM 1132 C CA . THR A 1 146 ? 34.704 -8.096 -43.991 1.00 85.44 146 THR A CA 1
ATOM 1133 C C . THR A 1 146 ? 34.587 -8.522 -42.525 1.00 85.44 146 THR A C 1
ATOM 1135 O O . THR A 1 146 ? 33.656 -8.083 -41.844 1.00 85.44 146 THR A O 1
ATOM 1138 N N . LEU A 1 147 ? 35.536 -9.316 -42.010 1.00 86.50 147 LEU A N 1
ATOM 1139 C CA . LEU A 1 147 ? 35.592 -9.692 -40.593 1.00 86.50 147 LEU A CA 1
ATOM 1140 C C . LEU A 1 147 ? 35.954 -8.501 -39.700 1.00 86.50 147 LEU A C 1
ATOM 1142 O O . LEU A 1 147 ? 35.304 -8.286 -38.677 1.00 86.50 147 LEU A O 1
ATOM 1146 N N . LEU A 1 148 ? 36.950 -7.705 -40.102 1.00 87.62 148 LEU A N 1
ATOM 1147 C CA . LEU A 1 148 ? 37.349 -6.496 -39.374 1.00 87.62 148 LEU A CA 1
ATOM 1148 C C . LEU A 1 148 ? 36.220 -5.458 -39.350 1.00 87.62 148 LEU A C 1
ATOM 1150 O O . LEU A 1 148 ? 35.923 -4.895 -38.295 1.00 87.62 148 LEU A O 1
ATOM 1154 N N . LEU A 1 149 ? 35.539 -5.263 -40.484 1.00 85.44 149 LEU A N 1
ATOM 1155 C CA . LEU A 1 149 ? 34.371 -4.386 -40.574 1.00 85.44 149 LEU A CA 1
ATOM 1156 C C . LEU A 1 149 ? 33.220 -4.890 -39.682 1.00 85.44 149 LEU A C 1
ATOM 1158 O O . LEU A 1 149 ? 32.615 -4.105 -38.954 1.00 85.44 149 LEU A O 1
ATOM 1162 N N . GLY A 1 150 ? 32.959 -6.203 -39.680 1.00 84.62 150 GLY A N 1
ATOM 1163 C CA . GLY A 1 150 ? 31.959 -6.839 -38.815 1.00 84.62 150 GLY A CA 1
ATOM 1164 C C . GLY A 1 150 ? 32.263 -6.671 -37.322 1.00 84.62 150 GLY A C 1
ATOM 1165 O O . GLY A 1 150 ? 31.367 -6.345 -36.544 1.00 84.62 150 GLY A O 1
ATOM 1166 N N . GLY A 1 151 ? 33.532 -6.803 -36.922 1.00 84.19 151 GLY A N 1
ATOM 1167 C CA . GLY A 1 151 ? 33.980 -6.537 -35.551 1.00 84.19 151 GLY A CA 1
ATOM 1168 C C . GLY A 1 151 ? 33.745 -5.084 -35.125 1.00 84.19 151 GLY A C 1
ATOM 1169 O O . GLY A 1 151 ? 33.232 -4.833 -34.033 1.00 84.19 151 GLY A O 1
ATOM 1170 N N . PHE A 1 152 ? 34.030 -4.123 -36.009 1.00 85.06 152 PHE A N 1
ATOM 1171 C CA . PHE A 1 152 ? 33.777 -2.702 -35.753 1.00 85.06 152 PHE A CA 1
ATOM 1172 C C . PHE A 1 152 ? 32.277 -2.390 -35.623 1.00 85.06 152 PHE A C 1
ATOM 1174 O O . PHE A 1 152 ? 31.876 -1.616 -34.752 1.00 85.06 152 PHE A O 1
ATOM 1181 N N . LEU A 1 153 ? 31.432 -3.038 -36.435 1.00 81.38 153 LEU A N 1
ATOM 1182 C CA . LEU A 1 153 ? 29.975 -2.908 -36.355 1.00 81.38 153 LEU A CA 1
ATOM 1183 C C . LEU A 1 153 ? 29.403 -3.464 -35.046 1.00 81.38 153 LEU A C 1
ATOM 1185 O O . LEU A 1 153 ? 28.489 -2.857 -34.496 1.00 81.38 153 LEU A O 1
ATOM 1189 N N . ILE A 1 154 ? 29.943 -4.562 -34.506 1.00 82.31 154 ILE A N 1
ATOM 1190 C CA . ILE A 1 154 ? 29.525 -5.091 -33.194 1.00 82.31 154 ILE A CA 1
ATOM 1191 C C . ILE A 1 154 ? 29.820 -4.093 -32.088 1.00 82.31 154 ILE A C 1
ATOM 1193 O O . ILE A 1 154 ? 28.947 -3.811 -31.270 1.00 82.31 154 ILE A O 1
ATOM 1197 N N . VAL A 1 155 ? 31.041 -3.556 -32.065 1.00 80.88 155 VAL A N 1
ATOM 1198 C CA . VAL A 1 155 ? 31.454 -2.580 -31.053 1.00 80.88 155 VAL A CA 1
ATOM 1199 C C . VAL A 1 155 ? 30.600 -1.318 -31.171 1.00 80.88 155 VAL A C 1
ATOM 1201 O O . VAL A 1 155 ? 30.055 -0.856 -30.170 1.00 80.88 155 VAL A O 1
ATOM 1204 N N . GLY A 1 156 ? 30.391 -0.816 -32.393 1.00 80.00 156 GLY A N 1
ATOM 1205 C CA . GLY A 1 156 ? 29.514 0.324 -32.657 1.00 80.00 156 GLY A CA 1
ATOM 1206 C C . GLY A 1 156 ? 28.063 0.072 -32.235 1.00 80.00 156 GLY A C 1
ATOM 1207 O O . GLY A 1 156 ? 27.450 0.919 -31.583 1.00 80.00 156 GLY A O 1
ATOM 1208 N N . PHE A 1 157 ? 27.515 -1.109 -32.528 1.00 74.19 157 PHE A N 1
ATOM 1209 C CA . PHE A 1 157 ? 26.151 -1.471 -32.148 1.00 74.19 157 PHE A CA 1
ATOM 1210 C C . PHE A 1 157 ? 26.007 -1.648 -30.630 1.00 74.19 157 PHE A C 1
ATOM 1212 O O . PHE A 1 157 ? 25.049 -1.136 -30.048 1.00 74.19 157 PHE A O 1
ATOM 1219 N N . ALA A 1 158 ? 26.971 -2.294 -29.971 1.00 71.12 158 ALA A N 1
ATOM 1220 C CA . ALA A 1 158 ? 27.004 -2.468 -28.520 1.00 71.12 158 ALA A CA 1
ATOM 1221 C C . ALA A 1 158 ? 27.048 -1.119 -27.788 1.00 71.12 158 ALA A C 1
ATOM 1223 O O . ALA A 1 158 ? 26.294 -0.916 -26.835 1.00 71.12 158 ALA A O 1
ATOM 1224 N N . LEU A 1 159 ? 27.855 -0.174 -28.281 1.00 70.94 159 LEU A N 1
ATOM 1225 C CA . LEU A 1 159 ? 27.926 1.182 -27.740 1.00 70.94 159 LEU A CA 1
ATOM 1226 C C . LEU A 1 159 ? 26.626 1.963 -28.010 1.00 70.94 159 LEU A C 1
ATOM 1228 O O . LEU A 1 159 ? 26.080 2.605 -27.116 1.00 70.94 159 LEU A O 1
ATOM 1232 N N . SER A 1 160 ? 26.058 1.843 -29.215 1.00 66.00 160 SER A N 1
ATOM 1233 C CA . SER A 1 160 ? 24.792 2.505 -29.571 1.00 66.00 160 SER A CA 1
ATOM 1234 C C . SER A 1 160 ? 23.588 1.985 -28.769 1.00 66.00 160 SER A C 1
ATOM 1236 O O . SER A 1 160 ? 22.709 2.757 -28.390 1.00 66.00 160 SER A O 1
ATOM 1238 N N . SER A 1 161 ? 23.566 0.688 -28.444 1.00 63.59 161 SER A N 1
ATOM 1239 C CA . SER A 1 161 ? 22.546 0.041 -27.608 1.00 63.59 161 SER A CA 1
ATOM 1240 C C . SER A 1 161 ? 22.599 0.521 -26.151 1.00 63.59 161 SER A C 1
ATOM 1242 O O . SER A 1 161 ? 21.584 0.533 -25.450 1.00 63.59 161 SER A O 1
ATOM 1244 N N . GLN A 1 162 ? 23.772 0.964 -25.691 1.00 60.44 162 GLN A N 1
ATOM 1245 C CA . GLN A 1 162 ? 23.940 1.590 -24.379 1.00 60.44 162 GLN A CA 1
ATOM 1246 C C . GLN A 1 162 ? 23.514 3.064 -24.375 1.00 60.44 162 GLN A C 1
ATOM 1248 O O . GLN A 1 162 ? 22.980 3.521 -23.366 1.00 60.44 162 GLN A O 1
ATOM 1253 N N . LEU A 1 163 ? 23.706 3.773 -25.493 1.00 54.69 163 LEU A N 1
ATOM 1254 C CA . LEU A 1 163 ? 23.431 5.208 -25.635 1.00 54.69 163 LEU A CA 1
ATOM 1255 C C . LEU A 1 163 ? 21.985 5.548 -26.023 1.00 54.69 163 LEU A C 1
ATOM 1257 O O . LEU A 1 163 ? 21.560 6.683 -25.822 1.00 54.69 163 LEU A O 1
ATOM 1261 N N . ARG A 1 164 ? 21.202 4.605 -26.566 1.00 56.97 164 ARG A N 1
ATOM 1262 C CA . ARG A 1 164 ? 19.777 4.854 -26.835 1.00 56.97 164 ARG A CA 1
ATOM 1263 C C . ARG A 1 164 ? 19.016 5.036 -25.523 1.00 56.97 164 ARG A C 1
ATOM 1265 O O . ARG A 1 164 ? 18.891 4.101 -24.727 1.00 56.97 164 ARG A O 1
ATOM 1272 N N . THR A 1 165 ? 18.464 6.233 -25.338 1.00 49.41 165 THR A N 1
ATOM 1273 C CA . THR A 1 165 ? 17.476 6.552 -24.309 1.00 49.41 165 THR A CA 1
ATOM 1274 C C . THR A 1 165 ? 16.346 5.542 -24.426 1.00 49.41 165 THR A C 1
ATOM 1276 O O . THR A 1 165 ? 15.627 5.477 -25.422 1.00 49.41 165 THR A O 1
ATOM 1279 N N . ARG A 1 166 ? 16.258 4.654 -23.437 1.00 55.16 166 ARG A N 1
ATOM 1280 C CA . ARG A 1 166 ? 15.194 3.660 -23.380 1.00 55.16 166 ARG A CA 1
ATOM 1281 C C . ARG A 1 166 ? 13.902 4.429 -23.141 1.00 55.16 166 ARG A C 1
ATOM 1283 O O . ARG A 1 166 ? 13.723 4.910 -22.025 1.00 55.16 166 ARG A O 1
ATOM 1290 N N . ASN A 1 167 ? 13.014 4.490 -24.130 1.00 52.12 167 ASN A N 1
ATOM 1291 C CA . ASN A 1 167 ? 11.594 4.707 -23.867 1.00 52.12 167 ASN A CA 1
ATOM 1292 C C . ASN A 1 167 ? 11.154 3.520 -23.010 1.00 52.12 167 ASN A C 1
ATOM 1294 O O . ASN A 1 167 ? 10.891 2.433 -23.513 1.00 52.12 167 ASN A O 1
ATOM 1298 N N . LYS A 1 168 ? 11.272 3.667 -21.690 1.00 59.72 168 LYS A N 1
ATOM 1299 C CA . LYS A 1 168 ? 10.936 2.607 -20.750 1.00 59.72 168 LYS A CA 1
ATOM 1300 C C . LYS A 1 168 ? 9.421 2.501 -20.774 1.00 59.72 168 LYS A C 1
ATOM 1302 O O . LYS A 1 168 ? 8.747 3.468 -20.439 1.00 59.72 168 LYS A O 1
ATOM 1307 N N . VAL A 1 169 ? 8.905 1.331 -21.129 1.00 65.19 169 VAL A N 1
ATOM 1308 C CA . VAL A 1 169 ? 7.520 0.979 -20.816 1.00 65.19 169 VAL A CA 1
ATOM 1309 C C . VAL A 1 169 ? 7.346 1.172 -19.313 1.00 65.19 169 VAL A C 1
ATOM 1311 O O . VAL A 1 169 ? 8.007 0.504 -18.510 1.00 65.19 169 VAL A O 1
ATOM 1314 N N . SER A 1 170 ? 6.532 2.157 -18.943 1.00 74.62 170 SER A N 1
ATOM 1315 C CA . SER A 1 170 ? 6.221 2.428 -17.549 1.00 74.62 170 SER A CA 1
ATOM 1316 C C . SER A 1 170 ? 5.319 1.315 -17.043 1.00 74.62 170 SER A C 1
ATOM 1318 O O . SER A 1 170 ? 4.223 1.098 -17.561 1.00 74.62 170 SER A O 1
ATOM 1320 N N . VAL A 1 171 ? 5.814 0.555 -16.070 1.00 85.62 171 VAL A N 1
ATOM 1321 C CA . VAL A 1 171 ? 5.052 -0.536 -15.468 1.00 85.62 171 VAL A CA 1
ATOM 1322 C C . VAL A 1 171 ? 4.184 0.067 -14.364 1.00 85.62 171 VAL A C 1
ATOM 1324 O O . VAL A 1 171 ? 4.739 0.583 -13.388 1.00 85.62 171 VAL A O 1
ATOM 1327 N N . PRO A 1 172 ? 2.844 0.006 -14.476 1.00 90.62 172 PRO A N 1
ATOM 1328 C CA . PRO A 1 172 ? 1.963 0.499 -13.432 1.00 90.62 172 PRO A CA 1
ATOM 1329 C C . PRO A 1 172 ? 2.109 -0.329 -12.153 1.00 90.62 172 PRO A C 1
ATOM 1331 O O . PRO A 1 172 ? 2.621 -1.451 -12.153 1.00 90.62 172 PRO A O 1
ATOM 1334 N N . LYS A 1 173 ? 1.630 0.215 -11.037 1.00 92.19 173 LYS A N 1
ATOM 1335 C CA . LYS A 1 173 ? 1.708 -0.432 -9.724 1.00 92.19 173 LYS A CA 1
ATOM 1336 C C . LYS A 1 173 ? 0.319 -0.594 -9.122 1.00 92.19 173 LYS A C 1
ATOM 1338 O O . LYS A 1 173 ? -0.462 0.348 -9.103 1.00 92.19 173 LYS A O 1
ATOM 1343 N N . VAL A 1 174 ? 0.031 -1.765 -8.560 1.00 94.25 174 VAL A N 1
ATOM 1344 C CA . VAL A 1 174 ? -1.193 -1.976 -7.773 1.00 94.25 174 VAL A CA 1
ATOM 1345 C C . VAL A 1 174 ? -1.003 -1.362 -6.383 1.00 94.25 174 VAL A C 1
ATOM 1347 O O . VAL A 1 174 ? -0.035 -1.684 -5.689 1.00 94.25 174 VAL A O 1
ATOM 1350 N N . LEU A 1 175 ? -1.892 -0.445 -5.998 1.00 93.94 175 LEU A N 1
ATOM 1351 C CA . LEU A 1 175 ? -1.934 0.182 -4.673 1.00 93.94 175 LEU A CA 1
ATOM 1352 C C . LEU A 1 175 ? -2.822 -0.601 -3.708 1.00 93.94 175 LEU A C 1
ATOM 1354 O O . LEU A 1 175 ? -2.428 -0.827 -2.566 1.00 93.94 175 LEU A O 1
ATOM 1358 N N . VAL A 1 176 ? -3.998 -1.020 -4.175 1.00 94.50 176 VAL A N 1
ATOM 1359 C CA . VAL A 1 176 ? -4.956 -1.817 -3.403 1.00 94.50 176 VAL A CA 1
ATOM 1360 C C . VAL A 1 176 ? -5.356 -3.017 -4.243 1.00 94.50 176 VAL A C 1
ATOM 1362 O O . VAL A 1 176 ? -5.782 -2.851 -5.383 1.00 94.50 176 VAL A O 1
ATOM 1365 N N . ASP A 1 177 ? -5.193 -4.205 -3.668 1.00 93.19 177 ASP A N 1
ATOM 1366 C CA . ASP A 1 177 ? -5.533 -5.489 -4.276 1.00 93.19 177 ASP A CA 1
ATOM 1367 C C . ASP A 1 177 ? -6.640 -6.166 -3.458 1.00 93.19 177 ASP A C 1
ATOM 1369 O O . ASP A 1 177 ? -6.495 -6.409 -2.253 1.00 93.19 177 ASP A O 1
ATOM 1373 N N . ASN A 1 178 ? -7.753 -6.448 -4.126 1.00 92.12 178 ASN A N 1
ATOM 1374 C CA . ASN A 1 178 ? -8.920 -7.120 -3.578 1.00 92.12 178 ASN A CA 1
ATOM 1375 C C . ASN A 1 178 ? -9.253 -8.419 -4.335 1.00 92.12 178 ASN A C 1
ATOM 1377 O O . ASN A 1 178 ? -10.316 -8.990 -4.110 1.00 92.12 178 ASN A O 1
ATOM 1381 N N . SER A 1 179 ? -8.343 -8.919 -5.179 1.00 88.25 179 SER A N 1
ATOM 1382 C CA . SER A 1 179 ? -8.545 -10.119 -6.009 1.00 88.25 179 SER A CA 1
ATOM 1383 C C . SER A 1 179 ? -8.925 -11.386 -5.233 1.00 88.25 179 SER A C 1
ATOM 1385 O O . SER A 1 179 ? -9.745 -12.169 -5.705 1.00 88.25 179 SER A O 1
ATOM 1387 N N . ASP A 1 180 ? -8.382 -11.564 -4.028 1.00 86.69 180 ASP A N 1
ATOM 1388 C CA . ASP A 1 180 ? -8.593 -12.764 -3.208 1.00 86.69 180 ASP A CA 1
ATOM 1389 C C . ASP A 1 180 ? -9.739 -12.613 -2.184 1.00 86.69 180 ASP A C 1
ATOM 1391 O O . ASP A 1 180 ? -9.982 -13.507 -1.368 1.00 86.69 180 ASP A O 1
ATOM 1395 N N . LYS A 1 181 ? -10.450 -11.476 -2.182 1.00 85.12 181 LYS A N 1
ATOM 1396 C CA . LYS A 1 181 ? -11.450 -11.156 -1.154 1.00 85.12 181 LYS A CA 1
ATOM 1397 C C . LYS A 1 181 ? -12.868 -11.453 -1.631 1.00 85.12 181 LYS A C 1
ATOM 1399 O O . LYS A 1 181 ? -13.293 -11.012 -2.691 1.00 85.12 181 LYS A O 1
ATOM 1404 N N . LYS A 1 182 ? -13.619 -12.176 -0.795 1.00 82.19 182 LYS A N 1
ATOM 1405 C CA . LYS A 1 182 ? -15.049 -12.476 -1.008 1.00 82.19 182 LYS A CA 1
ATOM 1406 C C . LYS A 1 182 ? -15.986 -11.511 -0.281 1.00 82.19 182 LYS A C 1
ATOM 1408 O O . LYS A 1 182 ? -17.145 -11.394 -0.654 1.00 82.19 182 LYS A O 1
ATOM 1413 N N . VAL A 1 183 ? -15.483 -10.857 0.762 1.00 84.50 183 VAL A N 1
ATOM 1414 C CA . VAL A 1 183 ? -16.211 -9.898 1.600 1.00 84.50 183 VAL A CA 1
ATOM 1415 C C . VAL A 1 183 ? -15.508 -8.548 1.562 1.00 84.50 183 VAL A C 1
ATOM 1417 O O . VAL A 1 183 ? -14.325 -8.465 1.212 1.00 84.50 183 VAL A O 1
ATOM 1420 N N . VAL A 1 184 ? -16.234 -7.492 1.928 1.00 88.69 184 VAL A N 1
ATOM 1421 C CA . VAL A 1 184 ? -15.672 -6.143 2.003 1.00 88.69 184 VAL A CA 1
ATOM 1422 C C . VAL A 1 184 ? -14.500 -6.137 2.995 1.00 88.69 184 VAL A C 1
ATOM 1424 O O . VAL A 1 184 ? -14.620 -6.679 4.097 1.00 88.69 184 VAL A O 1
ATOM 1427 N N . PRO A 1 185 ? -13.340 -5.564 2.625 1.00 89.31 185 PRO A N 1
ATOM 1428 C CA . PRO A 1 185 ? -12.181 -5.552 3.503 1.00 89.31 185 PRO A CA 1
ATOM 1429 C C . PRO A 1 185 ? -12.434 -4.732 4.768 1.00 89.31 185 PRO A C 1
ATOM 1431 O O . PRO A 1 185 ? -12.832 -3.572 4.705 1.00 89.31 185 PRO A O 1
ATOM 1434 N N . PHE A 1 186 ? -12.105 -5.321 5.915 1.00 91.44 186 PHE A N 1
ATOM 1435 C CA . PHE A 1 186 ? -12.006 -4.615 7.185 1.00 91.44 186 PHE A CA 1
ATOM 1436 C C . PHE A 1 186 ? -10.560 -4.147 7.401 1.00 91.44 186 PHE A C 1
ATOM 1438 O O . PHE A 1 186 ? -9.637 -4.963 7.404 1.00 91.44 186 PHE A O 1
ATOM 1445 N N . ALA A 1 187 ? -10.360 -2.840 7.572 1.00 90.69 187 ALA A N 1
ATOM 1446 C CA . ALA A 1 187 ? -9.059 -2.242 7.861 1.00 90.69 187 ALA A CA 1
ATOM 1447 C C . ALA A 1 187 ? -9.127 -1.465 9.181 1.00 90.69 187 ALA A C 1
ATOM 1449 O O . ALA A 1 187 ? -9.892 -0.510 9.309 1.00 90.69 187 ALA A O 1
ATOM 1450 N N . GLU A 1 188 ? -8.322 -1.870 10.164 1.00 90.56 188 GLU A N 1
ATOM 1451 C CA . GLU A 1 188 ? -8.279 -1.216 11.471 1.00 90.56 188 GLU A CA 1
ATOM 1452 C C . GLU A 1 188 ? -7.229 -0.097 11.490 1.00 90.56 188 GLU A C 1
ATOM 1454 O O . GLU A 1 188 ? -6.034 -0.337 11.336 1.00 90.56 188 GLU A O 1
ATOM 1459 N N . GLY A 1 189 ? -7.690 1.143 11.682 1.00 90.44 189 GLY A N 1
ATOM 1460 C CA . GLY A 1 189 ? -6.848 2.344 11.761 1.00 90.44 189 GLY A CA 1
ATOM 1461 C C . GLY A 1 189 ? -6.545 2.817 13.187 1.00 90.44 189 GLY A C 1
ATOM 1462 O O . GLY A 1 189 ? -6.055 3.933 13.364 1.00 90.44 189 GLY A O 1
ATOM 1463 N N . THR A 1 190 ? -6.865 2.022 14.213 1.00 87.25 190 THR A N 1
ATOM 1464 C CA . THR A 1 190 ? -6.701 2.405 15.623 1.00 87.25 190 THR A CA 1
ATOM 1465 C C . THR A 1 190 ? -5.232 2.720 15.927 1.00 87.25 190 THR A C 1
ATOM 1467 O O . THR A 1 190 ? -4.371 1.849 15.848 1.00 87.25 190 THR A O 1
ATOM 1470 N N . GLY A 1 191 ? -4.925 3.976 16.266 1.00 88.88 191 GLY A N 1
ATOM 1471 C CA . GLY A 1 191 ? -3.556 4.411 16.575 1.00 88.88 191 GLY A CA 1
ATOM 1472 C C . GLY A 1 191 ? -2.618 4.534 15.363 1.00 88.88 191 GLY A C 1
ATOM 1473 O O . GLY A 1 191 ? -1.409 4.700 15.543 1.00 88.88 191 GLY A O 1
ATOM 1474 N N . ALA A 1 192 ? -3.140 4.467 14.134 1.00 87.88 192 ALA A N 1
ATOM 1475 C CA . ALA A 1 192 ? -2.339 4.633 12.927 1.00 87.88 192 ALA A CA 1
ATOM 1476 C C . ALA A 1 192 ? -1.781 6.065 12.808 1.00 87.88 192 ALA A C 1
ATOM 1478 O O . ALA A 1 192 ? -2.472 7.054 13.052 1.00 87.88 192 ALA A O 1
ATOM 1479 N N . ARG A 1 193 ? -0.513 6.184 12.394 1.00 84.62 193 ARG A N 1
ATOM 1480 C CA . ARG A 1 193 ? 0.106 7.480 12.060 1.00 84.62 193 ARG A CA 1
ATOM 1481 C C . ARG A 1 193 ? -0.454 8.012 10.738 1.00 84.62 193 ARG A C 1
ATOM 1483 O O . ARG A 1 193 ? -0.897 7.227 9.904 1.00 84.62 193 ARG A O 1
ATOM 1490 N N . ALA A 1 194 ? -0.340 9.323 10.512 1.00 84.12 194 ALA A N 1
ATOM 1491 C CA . ALA A 1 194 ? -0.897 10.004 9.337 1.00 84.12 194 ALA A CA 1
ATOM 1492 C C . ALA A 1 194 ? -0.591 9.292 8.004 1.00 84.12 194 ALA A C 1
ATOM 1494 O O . ALA A 1 194 ? -1.520 8.959 7.277 1.00 84.12 194 ALA A O 1
ATOM 1495 N N . GLY A 1 195 ? 0.677 8.962 7.729 1.00 81.94 195 GLY A N 1
ATOM 1496 C CA . GLY A 1 195 ? 1.061 8.286 6.480 1.00 81.94 195 GLY A CA 1
ATOM 1497 C C . GLY A 1 195 ? 0.511 6.861 6.323 1.00 81.94 195 GLY A C 1
ATOM 1498 O O . GLY A 1 195 ? 0.287 6.402 5.209 1.00 81.94 195 GLY A O 1
ATOM 1499 N N . ALA A 1 196 ? 0.240 6.157 7.428 1.00 86.31 196 ALA A N 1
ATOM 1500 C CA . ALA A 1 196 ? -0.372 4.828 7.382 1.00 86.31 196 ALA A CA 1
ATOM 1501 C C . ALA A 1 196 ? -1.889 4.894 7.138 1.00 86.31 196 ALA A C 1
ATOM 1503 O O . ALA A 1 196 ? -2.434 4.001 6.498 1.00 86.31 196 ALA A O 1
ATOM 1504 N N . LEU A 1 197 ? -2.558 5.942 7.636 1.00 87.94 197 LEU A N 1
ATOM 1505 C CA . LEU A 1 197 ? -4.006 6.126 7.498 1.00 87.94 197 LEU A CA 1
ATOM 1506 C C . LEU A 1 197 ? -4.395 6.778 6.164 1.00 87.94 197 LEU A C 1
ATOM 1508 O O . LEU A 1 197 ? -5.384 6.387 5.554 1.00 87.94 197 LEU A O 1
ATOM 1512 N N . LEU A 1 198 ? -3.631 7.784 5.731 1.00 90.31 198 LEU A N 1
ATOM 1513 C CA . LEU A 1 198 ? -3.964 8.644 4.589 1.00 90.31 198 LEU A CA 1
ATOM 1514 C C . LEU A 1 198 ? -3.140 8.328 3.332 1.00 90.31 198 LEU A C 1
ATOM 1516 O O . LEU A 1 198 ? -3.433 8.853 2.261 1.00 90.31 198 LEU A O 1
ATOM 1520 N N . GLY A 1 199 ? -2.130 7.465 3.452 1.00 89.06 199 GLY A N 1
ATOM 1521 C CA . GLY A 1 199 ? -1.145 7.209 2.406 1.00 89.06 199 GLY A CA 1
ATOM 1522 C C . GLY A 1 199 ? 0.088 8.106 2.533 1.00 89.06 199 GLY A C 1
ATOM 1523 O O . GLY A 1 199 ? 0.054 9.173 3.144 1.00 89.06 199 GLY A O 1
ATOM 1524 N N . ASP A 1 200 ? 1.202 7.639 1.969 1.00 86.38 200 ASP A N 1
ATOM 1525 C CA . ASP A 1 200 ? 2.496 8.320 2.013 1.00 86.38 200 ASP A CA 1
ATOM 1526 C C . ASP A 1 200 ? 3.285 8.050 0.724 1.00 86.38 200 ASP A C 1
ATOM 1528 O O . ASP A 1 200 ? 3.184 6.970 0.126 1.00 86.38 200 ASP A O 1
ATOM 1532 N N . VAL A 1 201 ? 4.093 9.023 0.307 1.00 83.12 201 VAL A N 1
ATOM 1533 C CA . VAL A 1 201 ? 4.990 8.916 -0.847 1.00 83.12 201 VAL A CA 1
ATOM 1534 C C . VAL A 1 201 ? 6.412 8.834 -0.324 1.00 83.12 201 VAL A C 1
ATOM 1536 O O . VAL A 1 201 ? 6.911 9.735 0.344 1.00 83.12 201 VAL A O 1
ATOM 1539 N N . ARG A 1 202 ? 7.093 7.728 -0.632 1.00 75.50 202 ARG A N 1
ATOM 1540 C CA . ARG A 1 202 ? 8.474 7.546 -0.184 1.00 75.50 202 ARG A CA 1
ATOM 1541 C C . ARG A 1 202 ? 9.379 8.591 -0.821 1.00 75.50 202 ARG A C 1
ATOM 1543 O O . ARG A 1 202 ? 9.350 8.790 -2.030 1.00 75.50 202 ARG A O 1
ATOM 1550 N N . HIS A 1 203 ? 10.234 9.163 0.011 1.00 70.56 203 HIS A N 1
ATOM 1551 C CA . HIS A 1 203 ? 11.302 10.050 -0.411 1.00 70.56 203 HIS A CA 1
ATOM 1552 C C . HIS A 1 203 ? 12.291 9.341 -1.354 1.00 70.56 203 HIS A C 1
ATOM 1554 O O . HIS A 1 203 ? 12.737 8.232 -1.047 1.00 70.56 203 HIS A O 1
ATOM 1560 N N . ASP A 1 204 ? 12.674 10.002 -2.452 1.00 66.88 204 ASP A N 1
ATOM 1561 C CA . ASP A 1 204 ? 13.754 9.571 -3.349 1.00 66.88 204 ASP A CA 1
ATOM 1562 C C . ASP A 1 204 ? 15.061 10.333 -3.031 1.00 66.88 204 ASP A C 1
ATOM 1564 O O . ASP A 1 204 ? 15.177 11.524 -3.339 1.00 66.88 204 ASP A O 1
ATOM 1568 N N . PRO A 1 205 ? 16.083 9.676 -2.444 1.00 52.16 205 PRO A N 1
ATOM 1569 C CA . PRO A 1 205 ? 17.370 10.307 -2.143 1.00 52.16 205 PRO A CA 1
ATOM 1570 C C . PRO A 1 205 ? 18.100 10.890 -3.361 1.00 52.16 205 PRO A C 1
ATOM 1572 O O . PRO A 1 205 ? 18.890 11.825 -3.198 1.00 52.16 205 PRO A O 1
ATOM 1575 N N . LEU A 1 206 ? 17.853 10.356 -4.565 1.00 52.91 206 LEU A N 1
ATOM 1576 C CA . LEU A 1 206 ? 18.510 10.792 -5.800 1.00 52.91 206 LEU A CA 1
ATOM 1577 C C . LEU A 1 206 ? 17.993 12.152 -6.287 1.00 52.91 206 LEU A C 1
ATOM 1579 O O . LEU A 1 206 ? 18.733 12.876 -6.958 1.00 52.91 206 LEU A O 1
ATOM 1583 N N . GLN A 1 207 ? 16.756 12.518 -5.933 1.00 51.44 207 GLN A N 1
ATOM 1584 C CA . GLN A 1 207 ? 16.185 13.833 -6.237 1.00 51.44 207 GLN A CA 1
ATOM 1585 C C . GLN A 1 207 ? 16.685 14.925 -5.287 1.00 51.44 207 GLN A C 1
ATOM 1587 O O . GLN A 1 207 ? 16.827 16.073 -5.700 1.00 51.44 207 GLN A O 1
ATOM 1592 N N . CYS A 1 208 ? 17.016 14.572 -4.045 1.00 46.84 208 CYS A N 1
ATOM 1593 C CA . CYS A 1 208 ? 17.490 15.542 -3.056 1.00 46.84 208 CYS A CA 1
ATOM 1594 C C . CYS A 1 208 ? 18.989 15.837 -3.156 1.00 46.84 208 CYS A C 1
ATOM 1596 O O . CYS A 1 208 ? 19.435 16.885 -2.702 1.00 46.84 208 CYS A O 1
ATOM 1598 N N . HIS A 1 209 ? 19.765 14.975 -3.819 1.00 44.25 209 HIS A N 1
ATOM 1599 C CA . HIS A 1 209 ? 21.166 15.251 -4.137 1.00 44.25 209 HIS A CA 1
ATOM 1600 C C . HIS A 1 209 ? 21.285 15.994 -5.479 1.00 44.25 209 HIS A C 1
ATOM 1602 O O . HIS A 1 209 ? 21.744 15.487 -6.514 1.00 44.25 209 HIS A O 1
ATOM 1608 N N . LEU A 1 210 ? 20.904 17.269 -5.462 1.00 43.59 210 LEU A N 1
ATOM 1609 C CA . LEU A 1 210 ? 21.748 18.258 -6.131 1.00 43.59 210 LEU A CA 1
ATOM 1610 C C . LEU A 1 210 ? 23.095 18.216 -5.393 1.00 43.59 210 LEU A C 1
ATOM 1612 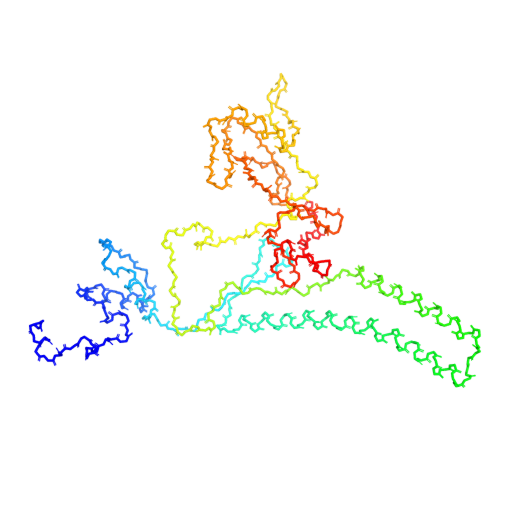O O . LEU A 1 210 ? 23.101 17.975 -4.193 1.00 43.59 210 LEU A O 1
ATOM 1616 N N . GLY A 1 211 ? 24.235 18.368 -6.068 1.00 42.94 211 GLY A N 1
ATOM 1617 C CA . GLY A 1 211 ? 25.580 18.257 -5.465 1.00 42.94 211 GLY A CA 1
ATOM 1618 C C . GLY A 1 211 ? 25.915 19.330 -4.413 1.00 42.94 211 GLY A C 1
ATOM 1619 O O . GLY A 1 211 ? 27.073 19.694 -4.244 1.00 42.94 211 GLY A O 1
ATOM 1620 N N . PHE A 1 212 ? 24.902 19.854 -3.733 1.00 47.00 212 PHE A N 1
ATOM 1621 C CA . PHE A 1 212 ? 24.898 20.965 -2.817 1.00 47.00 212 PHE A CA 1
ATOM 1622 C C . PHE A 1 212 ? 24.285 20.486 -1.492 1.00 47.00 212 PHE A C 1
ATOM 1624 O O . PHE A 1 212 ? 23.117 20.730 -1.206 1.00 47.00 212 PHE A O 1
ATOM 1631 N N . ASN A 1 213 ? 25.092 19.844 -0.640 1.00 54.09 213 ASN A N 1
ATOM 1632 C CA . ASN A 1 213 ? 24.806 19.717 0.800 1.00 54.09 213 ASN A CA 1
ATOM 1633 C C . ASN A 1 213 ? 24.997 21.083 1.489 1.00 54.09 213 ASN A C 1
ATOM 1635 O O . ASN A 1 213 ? 25.735 21.214 2.466 1.00 54.09 213 ASN A O 1
ATOM 1639 N N . GLU A 1 214 ? 24.422 22.131 0.905 1.00 65.25 214 GLU A N 1
ATOM 1640 C CA . GLU A 1 214 ? 24.633 23.513 1.305 1.00 65.25 214 GLU A CA 1
ATOM 1641 C C . GLU A 1 214 ? 23.489 23.934 2.212 1.00 65.25 214 GLU A C 1
ATOM 1643 O O . GLU A 1 214 ? 22.340 24.063 1.786 1.00 65.25 214 GLU A O 1
ATOM 1648 N N . LEU A 1 215 ? 23.813 24.115 3.488 1.00 70.69 215 LEU A N 1
ATOM 1649 C CA . LEU A 1 215 ? 22.906 24.696 4.462 1.00 70.69 215 LEU A CA 1
ATOM 1650 C C . LEU A 1 215 ? 23.225 26.183 4.550 1.00 70.69 215 LEU A C 1
ATOM 1652 O O . LEU A 1 215 ? 24.379 26.563 4.759 1.00 70.69 215 LEU A O 1
ATOM 1656 N N . TYR A 1 216 ? 22.211 27.020 4.371 1.00 75.44 216 TYR A N 1
ATOM 1657 C CA . TYR A 1 216 ? 22.333 28.468 4.439 1.00 75.44 216 TYR A CA 1
ATOM 1658 C C . TYR A 1 216 ? 21.837 28.929 5.804 1.00 75.44 216 TYR A C 1
ATOM 1660 O O . TYR A 1 216 ? 20.649 28.842 6.110 1.00 75.44 216 TYR A O 1
ATOM 1668 N N . LEU A 1 217 ? 22.757 29.409 6.633 1.00 76.06 217 LEU A N 1
ATOM 1669 C CA . LEU A 1 217 ? 22.443 30.036 7.910 1.00 76.06 217 LEU A CA 1
ATOM 1670 C C . LEU A 1 217 ? 22.288 31.540 7.690 1.00 76.06 217 LEU A C 1
ATOM 1672 O O . LEU A 1 217 ? 23.248 32.201 7.290 1.00 76.06 217 LEU A O 1
ATOM 1676 N N . GLU A 1 218 ? 21.102 32.084 7.947 1.00 79.50 218 GLU A N 1
ATOM 1677 C CA . GLU A 1 218 ? 20.884 33.529 7.912 1.00 79.50 218 GLU A CA 1
ATOM 1678 C C . GLU A 1 218 ? 21.463 34.170 9.182 1.00 79.50 218 GLU A C 1
ATOM 1680 O O . GLU A 1 218 ? 21.087 33.818 10.300 1.00 79.50 218 GLU A O 1
ATOM 1685 N N . LYS A 1 219 ? 22.395 35.113 9.017 1.00 77.25 219 LYS A N 1
ATOM 1686 C CA . LYS A 1 219 ? 22.965 35.914 10.106 1.00 77.25 219 LYS A CA 1
ATOM 1687 C C . LYS A 1 219 ? 22.660 37.388 9.901 1.00 77.25 219 LYS A C 1
ATOM 1689 O O . LYS A 1 219 ? 22.731 37.896 8.784 1.00 77.25 219 LYS A O 1
ATOM 1694 N N . GLU A 1 220 ? 22.386 38.094 10.991 1.00 74.25 220 GLU A N 1
ATOM 1695 C CA . GLU A 1 220 ? 22.220 39.545 10.966 1.00 74.25 220 GLU A CA 1
ATOM 1696 C C . GLU A 1 220 ? 23.583 40.246 11.023 1.00 74.25 220 GLU A C 1
ATOM 1698 O O . GLU A 1 220 ? 24.423 39.973 11.883 1.00 74.25 220 GLU A O 1
ATOM 1703 N N . GLY A 1 221 ? 23.824 41.142 10.067 1.00 69.31 221 GLY A N 1
ATOM 1704 C CA . GLY A 1 221 ? 25.005 41.995 10.008 1.00 69.31 221 GLY A CA 1
ATOM 1705 C C . GLY A 1 221 ? 24.640 43.476 10.050 1.00 69.31 221 GLY A C 1
ATOM 1706 O O . GLY A 1 221 ? 23.485 43.871 9.911 1.00 69.31 221 GLY A O 1
ATOM 1707 N N . LYS A 1 222 ? 25.659 44.336 10.160 1.00 57.31 222 LYS A N 1
ATOM 1708 C CA . LYS A 1 222 ? 25.495 45.801 10.251 1.00 57.31 222 LYS A CA 1
ATOM 1709 C C . LYS A 1 222 ? 24.831 46.458 9.021 1.00 57.31 222 LYS A C 1
ATOM 1711 O O . LYS A 1 222 ? 24.512 47.639 9.081 1.00 57.31 222 LYS A O 1
ATOM 1716 N N . LYS A 1 223 ? 24.659 45.732 7.907 1.00 55.44 223 LYS A N 1
ATOM 1717 C CA . LYS A 1 223 ? 24.048 46.208 6.647 1.00 55.44 223 LYS A CA 1
ATOM 1718 C C . LYS A 1 223 ? 22.877 45.329 6.159 1.00 55.44 223 LYS A C 1
ATOM 1720 O O . LYS A 1 223 ? 22.510 45.423 4.994 1.00 55.44 223 LYS A O 1
ATOM 1725 N N . GLY A 1 224 ? 22.304 44.488 7.026 1.00 66.88 224 GLY A N 1
ATOM 1726 C CA . GLY A 1 224 ? 21.215 43.558 6.689 1.00 66.88 224 GLY A CA 1
ATOM 1727 C C . GLY A 1 224 ? 21.571 42.093 6.953 1.00 66.88 224 GLY A C 1
ATOM 1728 O O . GLY A 1 224 ? 22.654 41.798 7.471 1.00 66.88 224 GLY A O 1
ATOM 1729 N N . SER A 1 225 ? 20.656 41.178 6.621 1.00 69.25 225 SER A N 1
ATOM 1730 C CA . SER A 1 225 ? 20.890 39.740 6.757 1.00 69.25 225 SER A CA 1
ATOM 1731 C C . SER A 1 225 ? 21.717 39.180 5.596 1.00 69.25 225 SER A C 1
ATOM 1733 O O . SER A 1 225 ? 21.604 39.618 4.451 1.00 69.25 225 SER A O 1
ATOM 1735 N N . TYR A 1 226 ? 22.601 38.233 5.902 1.00 76.50 226 TYR A N 1
ATOM 1736 C CA . TYR A 1 226 ? 23.429 37.529 4.925 1.00 76.50 226 TYR A CA 1
ATOM 1737 C C . TYR A 1 226 ? 23.405 36.027 5.197 1.00 76.50 226 TYR A C 1
ATOM 1739 O O . TYR A 1 226 ? 23.235 35.590 6.335 1.00 76.50 226 TYR A O 1
ATOM 1747 N N . PHE A 1 227 ? 23.595 35.231 4.147 1.00 78.94 227 PHE A N 1
ATOM 1748 C CA . PHE A 1 227 ? 23.614 33.777 4.251 1.00 78.94 227 PHE A CA 1
ATOM 1749 C C . PHE A 1 227 ? 25.046 33.259 4.347 1.00 78.94 227 PHE A C 1
ATOM 1751 O O . PHE A 1 227 ? 25.898 33.584 3.520 1.00 78.94 227 PHE A O 1
ATOM 1758 N N . VAL A 1 228 ? 25.300 32.421 5.348 1.00 80.44 228 VAL A N 1
ATOM 1759 C CA . VAL A 1 228 ? 26.553 31.679 5.499 1.00 80.44 228 VAL A CA 1
ATOM 1760 C C . VAL A 1 228 ? 26.306 30.235 5.106 1.00 80.44 228 VAL A C 1
ATOM 1762 O O . VAL A 1 228 ? 25.464 29.562 5.695 1.00 80.44 228 VAL A O 1
ATOM 1765 N N . LYS A 1 229 ? 27.069 29.755 4.129 1.00 79.88 229 LYS A N 1
ATOM 1766 C CA . LYS A 1 229 ? 27.069 28.351 3.729 1.00 79.88 229 LYS A CA 1
ATOM 1767 C C . LYS A 1 229 ? 27.823 27.518 4.766 1.00 79.88 229 LYS A C 1
ATOM 1769 O O . LYS A 1 229 ? 28.965 27.841 5.093 1.00 79.88 229 LYS A O 1
ATOM 1774 N N . LYS A 1 230 ? 27.198 26.448 5.254 1.00 78.75 230 LYS A N 1
ATOM 1775 C CA . LYS A 1 230 ? 27.803 25.476 6.175 1.00 78.75 230 LYS A CA 1
ATOM 1776 C C . LYS A 1 230 ? 27.520 24.047 5.735 1.00 78.75 230 LYS A C 1
ATOM 1778 O O . LYS A 1 230 ? 26.472 23.760 5.155 1.00 78.75 230 LYS A O 1
ATOM 1783 N N . SER A 1 231 ? 28.454 23.152 6.041 1.00 77.38 231 SER A N 1
ATOM 1784 C CA . SER A 1 231 ? 28.214 21.712 5.946 1.00 77.38 231 SER A CA 1
ATOM 1785 C C . SER A 1 231 ? 27.311 21.233 7.088 1.00 77.38 231 SER A C 1
ATOM 1787 O O . SER A 1 231 ? 27.231 21.862 8.147 1.00 77.38 231 SER A O 1
ATOM 1789 N N . PHE A 1 232 ? 26.662 20.077 6.909 1.00 76.81 232 PHE A N 1
ATOM 1790 C CA . PHE A 1 232 ? 25.854 19.469 7.971 1.00 76.81 232 PHE A CA 1
ATOM 1791 C C . PHE A 1 232 ? 26.669 19.208 9.247 1.00 76.81 232 PHE A C 1
ATOM 1793 O O . PHE A 1 232 ? 26.177 19.460 10.340 1.00 76.81 232 PHE A O 1
ATOM 1800 N N . SER A 1 233 ? 27.921 18.756 9.117 1.00 76.94 233 SER A N 1
ATOM 1801 C CA . SER A 1 233 ? 28.793 18.468 10.266 1.00 76.94 233 SER A CA 1
ATOM 1802 C C . SER A 1 233 ? 29.098 19.724 11.089 1.00 76.94 233 SER A C 1
ATOM 1804 O O . SER A 1 233 ? 28.954 19.724 12.312 1.00 76.94 233 SER A O 1
ATOM 1806 N N . GLU A 1 234 ? 29.456 20.826 10.424 1.00 81.88 234 GLU A N 1
ATOM 1807 C CA . GLU A 1 234 ? 29.732 22.104 11.092 1.00 81.88 234 GLU A CA 1
ATOM 1808 C C . GLU A 1 234 ? 28.489 22.662 11.782 1.00 81.88 234 GLU A C 1
ATOM 1810 O O . GLU A 1 234 ? 28.564 23.086 12.937 1.00 81.88 234 GLU A O 1
ATOM 1815 N N . LEU A 1 235 ? 27.344 22.639 11.090 1.00 83.31 235 LEU A N 1
ATOM 1816 C CA . LEU A 1 235 ? 26.084 23.118 11.646 1.00 83.31 235 LEU A CA 1
ATOM 1817 C C . LEU A 1 235 ? 25.637 22.255 12.829 1.00 83.31 235 LEU A C 1
ATOM 1819 O O . LEU A 1 235 ? 25.211 22.787 13.851 1.00 83.31 235 LEU A O 1
ATOM 1823 N N . TRP A 1 236 ? 25.771 20.932 12.716 1.00 84.19 236 TRP A N 1
ATOM 1824 C CA . TRP A 1 236 ? 25.452 20.016 13.800 1.00 84.19 236 TRP A CA 1
ATOM 1825 C C . TRP A 1 236 ? 26.290 20.319 15.037 1.00 84.19 236 TRP A C 1
ATOM 1827 O O . TRP A 1 236 ? 25.736 20.434 16.122 1.00 84.19 236 TRP A O 1
ATOM 1837 N N . ASN A 1 237 ? 27.606 20.484 14.898 1.00 85.25 237 ASN A N 1
ATOM 1838 C CA . ASN A 1 237 ? 28.479 20.756 16.041 1.00 85.25 237 ASN A CA 1
ATOM 1839 C C . ASN A 1 237 ? 28.153 22.101 16.713 1.00 85.25 237 ASN A C 1
ATOM 1841 O O . ASN A 1 237 ? 28.160 22.188 17.943 1.00 85.25 237 ASN A O 1
ATOM 1845 N N . GLU A 1 238 ? 27.824 23.132 15.928 1.00 86.50 238 GLU A N 1
ATOM 1846 C CA . GLU A 1 238 ? 27.385 24.436 16.441 1.00 86.50 238 GLU A CA 1
ATOM 1847 C C . GLU A 1 238 ? 26.061 24.317 17.210 1.00 86.50 238 GLU A C 1
ATOM 1849 O O . GLU A 1 238 ? 25.979 24.735 18.367 1.00 86.50 238 GLU A O 1
ATOM 1854 N N . MET A 1 239 ? 25.051 23.681 16.610 1.00 85.62 239 MET A N 1
ATOM 1855 C CA . MET A 1 239 ? 23.730 23.515 17.224 1.00 85.62 239 MET A CA 1
ATOM 1856 C C . MET A 1 239 ? 23.768 22.568 18.425 1.00 85.62 239 MET A C 1
ATOM 1858 O O . MET A 1 239 ? 23.140 22.846 19.439 1.00 85.62 239 MET A O 1
ATOM 1862 N N . PHE A 1 240 ? 24.558 21.497 18.367 1.00 84.94 240 PHE A N 1
ATOM 1863 C CA . PHE A 1 240 ? 24.780 20.575 19.482 1.00 84.94 240 PHE A CA 1
ATOM 1864 C C . PHE A 1 240 ? 25.434 21.281 20.671 1.00 84.94 240 PHE A C 1
ATOM 1866 O O . PHE A 1 240 ? 25.078 21.018 21.818 1.00 84.94 240 PHE A O 1
ATOM 1873 N N . SER A 1 241 ? 26.377 22.191 20.410 1.00 86.50 241 SER A N 1
ATOM 1874 C CA . SER A 1 241 ? 27.016 22.984 21.464 1.00 86.50 241 SER A CA 1
ATOM 1875 C C . SER A 1 241 ? 26.035 23.978 22.087 1.00 86.50 241 SER A C 1
ATOM 1877 O O . SER A 1 241 ? 26.044 24.158 23.303 1.00 86.50 241 SER A O 1
ATOM 1879 N N . LYS A 1 242 ? 25.171 24.589 21.267 1.00 86.12 242 LYS A N 1
ATOM 1880 C CA . LYS A 1 242 ? 24.198 25.600 21.701 1.00 86.12 242 LYS A CA 1
ATOM 1881 C C . LYS A 1 242 ? 22.984 25.005 22.427 1.00 86.12 242 LYS A C 1
ATOM 1883 O O . LYS A 1 242 ? 22.568 25.550 23.442 1.00 86.12 242 LYS A O 1
ATOM 1888 N N . TYR A 1 243 ? 22.465 23.872 21.954 1.00 86.06 243 TYR A N 1
ATOM 1889 C CA . TYR A 1 243 ? 21.214 23.248 22.410 1.00 86.06 243 TYR A CA 1
ATOM 1890 C C . TYR A 1 243 ? 21.429 21.876 23.062 1.00 86.06 243 TYR A C 1
ATOM 1892 O O . TYR A 1 243 ? 20.563 21.005 23.014 1.00 86.06 243 TYR A O 1
ATOM 1900 N N . LYS A 1 244 ? 22.587 21.661 23.699 1.00 80.75 244 LYS A N 1
ATOM 1901 C CA . LYS A 1 244 ? 22.997 20.367 24.279 1.00 80.75 244 LYS A CA 1
ATOM 1902 C C . LYS A 1 244 ? 21.950 19.720 25.200 1.00 80.75 244 LYS A C 1
ATOM 1904 O O . LYS A 1 244 ? 21.905 18.496 25.295 1.00 80.75 244 LYS A O 1
ATOM 1909 N N . GLN A 1 245 ? 21.151 20.528 25.897 1.00 78.31 245 GLN A N 1
ATOM 1910 C CA . GLN A 1 245 ? 20.136 20.064 26.851 1.00 78.31 245 GLN A CA 1
ATOM 1911 C C . GLN A 1 245 ? 18.777 19.738 26.208 1.00 78.31 245 GLN A C 1
ATOM 1913 O O . GLN A 1 245 ? 17.968 19.062 26.831 1.00 78.31 245 GLN A O 1
ATOM 1918 N N . GLU A 1 246 ? 18.541 20.159 24.963 1.00 80.19 246 GLU A N 1
ATOM 1919 C CA . GLU A 1 246 ? 17.264 19.999 24.243 1.00 80.19 246 GLU A CA 1
ATOM 1920 C C . GLU A 1 246 ? 17.326 18.892 23.176 1.00 80.19 246 GLU A C 1
ATOM 1922 O O . GLU A 1 246 ? 16.447 18.763 22.323 1.00 80.19 246 GLU A O 1
ATOM 1927 N N . ILE A 1 247 ? 18.381 18.073 23.209 1.00 81.94 247 ILE A N 1
ATOM 1928 C CA . ILE A 1 247 ? 18.578 16.991 22.246 1.00 81.94 247 ILE A CA 1
ATOM 1929 C C . ILE A 1 247 ? 17.653 15.831 22.593 1.00 81.94 247 ILE A C 1
ATOM 1931 O O . ILE A 1 247 ? 17.803 15.182 23.630 1.00 81.94 247 ILE A O 1
ATOM 1935 N N . ILE A 1 248 ? 16.747 15.518 21.673 1.00 82.19 248 ILE A N 1
ATOM 1936 C CA . ILE A 1 248 ? 15.891 14.338 21.756 1.00 82.19 248 ILE A CA 1
ATOM 1937 C C . ILE A 1 248 ? 16.751 13.122 21.418 1.00 82.19 248 ILE A C 1
ATOM 1939 O O . ILE A 1 248 ? 17.337 13.062 20.334 1.00 82.19 248 ILE A O 1
ATOM 1943 N N . LYS A 1 249 ? 16.818 12.156 22.339 1.00 84.69 249 LYS A N 1
ATOM 1944 C CA . LYS A 1 249 ? 17.561 10.906 22.158 1.00 84.69 249 LYS A CA 1
ATOM 1945 C C . LYS A 1 249 ? 16.640 9.696 22.213 1.00 84.69 249 LYS A C 1
ATOM 1947 O O . LYS A 1 249 ? 15.719 9.665 23.022 1.00 84.69 249 LYS A O 1
ATOM 1952 N N . ASP A 1 250 ? 16.919 8.707 21.373 1.00 80.88 250 ASP A N 1
ATOM 1953 C CA . ASP A 1 250 ? 16.279 7.386 21.410 1.00 80.88 250 ASP A CA 1
ATOM 1954 C C . ASP A 1 250 ? 17.256 6.313 21.919 1.00 80.88 250 ASP A C 1
ATOM 1956 O O . ASP A 1 250 ? 18.476 6.469 21.814 1.00 80.88 250 ASP A O 1
ATOM 1960 N N . GLU A 1 251 ? 16.725 5.175 22.373 1.00 73.38 251 GLU A N 1
ATOM 1961 C CA . GLU A 1 251 ? 17.493 4.001 22.822 1.00 73.38 251 GLU A CA 1
ATOM 1962 C C . GLU A 1 251 ? 18.433 3.458 21.730 1.00 73.38 251 GLU A C 1
ATOM 1964 O O . GLU A 1 251 ? 19.469 2.864 22.019 1.00 73.38 251 GLU A O 1
ATOM 1969 N N . LYS A 1 252 ? 18.111 3.707 20.453 1.00 71.12 252 LYS A N 1
ATOM 1970 C CA . LYS A 1 252 ? 18.909 3.298 19.281 1.00 71.12 252 LYS A CA 1
ATOM 1971 C C . LYS A 1 252 ? 19.945 4.339 18.841 1.00 71.12 252 LYS A C 1
ATOM 1973 O O . LYS A 1 252 ? 20.412 4.285 17.699 1.00 71.12 252 LYS A O 1
ATOM 1978 N N . GLY A 1 253 ? 20.251 5.312 19.700 1.00 74.12 253 GLY A N 1
ATOM 1979 C CA . GLY A 1 253 ? 21.257 6.349 19.467 1.00 74.12 253 GLY A CA 1
ATOM 1980 C C . GLY A 1 253 ? 20.822 7.470 18.522 1.00 74.12 253 GLY A C 1
ATOM 1981 O O . GLY A 1 253 ? 21.638 8.320 18.190 1.00 74.12 253 GLY A O 1
ATOM 1982 N N . TYR A 1 254 ? 19.566 7.496 18.070 1.00 80.94 254 TYR A N 1
ATOM 1983 C CA . TYR A 1 254 ? 19.041 8.625 17.299 1.00 80.94 254 TYR A CA 1
ATOM 1984 C C . TYR A 1 254 ? 19.147 9.908 18.126 1.00 80.94 254 TYR A C 1
ATOM 1986 O O . TYR A 1 254 ? 18.745 9.914 19.285 1.00 80.94 254 TYR A O 1
ATOM 1994 N N . GLU A 1 255 ? 19.674 10.973 17.529 1.00 84.94 255 GLU A N 1
ATOM 1995 C CA . GLU A 1 255 ? 19.769 12.296 18.137 1.00 84.94 255 GLU A CA 1
ATOM 1996 C C . GLU A 1 255 ? 19.100 13.319 17.220 1.00 84.94 255 GLU A C 1
ATOM 1998 O O . GLU A 1 255 ? 19.402 13.392 16.027 1.00 84.94 255 GLU A O 1
ATOM 2003 N N . ALA A 1 256 ? 18.212 14.129 17.783 1.00 85.75 256 ALA A N 1
ATOM 2004 C CA . ALA A 1 256 ? 17.510 15.186 17.072 1.00 85.75 256 ALA A CA 1
ATOM 2005 C C . ALA A 1 256 ? 17.577 16.504 17.837 1.00 85.75 256 ALA A C 1
ATOM 2007 O O . ALA A 1 256 ? 17.426 16.536 19.057 1.00 85.75 256 ALA A O 1
ATOM 2008 N N . ILE A 1 257 ? 17.771 17.589 17.095 1.00 86.12 257 ILE A N 1
ATOM 2009 C CA . ILE A 1 257 ? 17.721 18.963 17.584 1.00 86.12 257 ILE A CA 1
ATOM 2010 C C . ILE A 1 257 ? 16.565 19.639 16.858 1.00 86.12 257 ILE A C 1
ATOM 2012 O O . ILE A 1 257 ? 16.622 19.823 15.639 1.00 86.12 257 ILE A O 1
ATOM 2016 N N . MET A 1 258 ? 15.514 19.991 17.597 1.00 83.88 258 MET A N 1
ATOM 2017 C CA . MET A 1 258 ? 14.477 20.886 17.088 1.00 83.88 258 MET A CA 1
ATOM 2018 C C . MET A 1 258 ? 15.046 22.301 17.083 1.00 83.88 258 MET A C 1
ATOM 2020 O O . MET A 1 258 ? 15.482 22.802 18.115 1.00 83.88 258 MET A O 1
ATOM 2024 N N . LEU A 1 259 ? 15.096 22.921 15.909 1.00 84.06 259 LEU A N 1
ATOM 2025 C CA . LEU A 1 259 ? 15.634 24.264 15.755 1.00 84.06 259 LEU A CA 1
ATOM 2026 C C . LEU A 1 259 ? 14.561 25.269 16.184 1.00 84.06 259 LEU A C 1
ATOM 2028 O O . LEU A 1 259 ? 13.450 25.233 15.642 1.00 84.06 259 LEU A O 1
ATOM 2032 N N . PRO A 1 260 ? 14.858 26.163 17.137 1.00 82.44 260 PRO A N 1
ATOM 2033 C CA . PRO A 1 260 ? 13.878 27.129 17.596 1.00 82.44 260 PRO A CA 1
ATOM 2034 C C . PRO A 1 260 ? 13.657 28.225 16.542 1.00 82.44 260 PRO A C 1
ATOM 2036 O O . PRO A 1 260 ? 14.382 28.339 15.548 1.00 82.44 260 PRO A O 1
ATOM 2039 N N . ALA A 1 261 ? 12.607 29.027 16.722 1.00 81.19 261 ALA A N 1
ATOM 2040 C CA . ALA A 1 261 ? 12.142 29.969 15.706 1.00 81.19 261 ALA A CA 1
ATOM 2041 C C . ALA A 1 261 ? 13.157 31.087 15.383 1.00 81.19 261 ALA A C 1
ATOM 2043 O O . ALA A 1 261 ? 13.058 31.710 14.321 1.00 81.19 261 ALA A O 1
ATOM 2044 N N . GLU A 1 262 ? 14.141 31.312 16.249 1.00 82.31 262 GLU A N 1
ATOM 2045 C CA . GLU A 1 262 ? 15.234 32.267 16.076 1.00 82.31 262 GLU A CA 1
ATOM 2046 C C . GLU A 1 262 ? 16.331 31.725 15.149 1.00 82.31 262 GLU A C 1
ATOM 2048 O O . GLU A 1 262 ? 17.000 32.503 14.470 1.00 82.31 262 GLU A O 1
ATOM 2053 N N . GLU A 1 263 ? 16.492 30.399 15.065 1.00 83.06 263 GLU A N 1
ATOM 2054 C CA . GLU A 1 263 ? 17.447 29.765 14.157 1.00 83.06 263 GLU A CA 1
ATOM 2055 C C . GLU A 1 263 ? 16.855 29.697 12.746 1.00 83.06 263 GLU A C 1
ATOM 2057 O O . GLU A 1 263 ? 15.976 28.889 12.414 1.00 83.06 263 GLU A O 1
ATOM 2062 N N . LYS A 1 264 ? 17.324 30.604 11.892 1.00 83.94 264 LYS A N 1
ATOM 2063 C CA . LYS A 1 264 ? 16.897 30.729 10.498 1.00 83.94 264 LYS A CA 1
ATOM 2064 C C . LYS A 1 264 ? 17.865 29.982 9.584 1.00 83.94 264 LYS A C 1
ATOM 2066 O O . LYS A 1 264 ? 18.735 30.560 8.932 1.00 83.94 264 LYS A O 1
ATOM 2071 N N . ILE A 1 265 ? 17.719 28.662 9.582 1.00 83.81 265 ILE A N 1
ATOM 2072 C CA . ILE A 1 265 ? 18.487 27.746 8.737 1.00 83.81 265 ILE A CA 1
ATOM 2073 C C . ILE A 1 265 ? 17.631 27.353 7.535 1.00 83.81 265 ILE A C 1
ATOM 2075 O O . ILE A 1 265 ? 16.464 26.983 7.687 1.00 83.81 265 ILE A O 1
ATOM 2079 N N . PHE A 1 266 ? 18.218 27.395 6.343 1.00 83.19 266 PHE A N 1
ATOM 2080 C CA . PHE A 1 266 ? 17.539 27.096 5.088 1.00 83.19 266 PHE A CA 1
ATOM 2081 C C . PHE A 1 266 ? 18.332 26.114 4.229 1.00 83.19 266 PHE A C 1
ATOM 2083 O O . PHE A 1 266 ? 19.556 26.016 4.306 1.00 83.19 266 PHE A O 1
ATOM 2090 N N . THR A 1 267 ? 17.616 25.420 3.357 1.00 79.56 267 THR A N 1
ATOM 2091 C CA . THR A 1 267 ? 18.160 24.678 2.220 1.00 79.56 267 THR A CA 1
ATOM 2092 C C . THR A 1 267 ? 17.412 25.083 0.952 1.00 79.56 267 THR A C 1
ATOM 2094 O O . THR A 1 267 ? 16.389 25.768 1.021 1.00 79.56 267 THR A O 1
ATOM 2097 N N . LEU A 1 268 ? 17.921 24.695 -0.213 1.00 73.06 268 LEU A N 1
ATOM 2098 C CA . LEU A 1 268 ? 17.235 24.928 -1.479 1.00 73.06 268 LEU A CA 1
ATOM 2099 C C . LEU A 1 268 ? 16.194 23.828 -1.689 1.00 73.06 268 LEU A C 1
ATOM 2101 O O . LEU A 1 268 ? 16.535 22.656 -1.828 1.00 73.06 268 LEU A O 1
ATOM 2105 N N . GLY A 1 269 ? 14.925 24.216 -1.706 1.00 65.44 269 GLY A N 1
ATOM 2106 C CA . GLY A 1 269 ? 13.811 23.371 -2.114 1.00 65.44 269 GLY A CA 1
ATOM 2107 C C . GLY A 1 269 ? 13.299 23.747 -3.501 1.00 65.44 269 GLY A C 1
ATOM 2108 O O . GLY A 1 269 ? 13.730 24.729 -4.106 1.00 65.44 269 GLY A O 1
ATOM 2109 N N . TYR A 1 270 ? 12.340 22.970 -3.992 1.00 59.72 270 TYR A N 1
ATOM 2110 C CA . TYR A 1 270 ? 11.613 23.255 -5.226 1.00 59.72 270 TYR A CA 1
ATOM 2111 C C . TYR A 1 270 ? 10.125 23.366 -4.917 1.00 59.72 270 TYR A C 1
ATOM 2113 O O . TYR A 1 270 ? 9.561 22.498 -4.251 1.00 59.72 270 TYR A O 1
ATOM 2121 N N . LYS A 1 271 ? 9.488 24.429 -5.406 1.00 57.88 271 LYS A N 1
ATOM 2122 C CA . LYS A 1 271 ? 8.039 24.624 -5.331 1.00 57.88 271 LYS A CA 1
ATOM 2123 C C . LYS A 1 271 ? 7.551 25.202 -6.655 1.00 57.88 271 LYS A C 1
ATOM 2125 O O . LYS A 1 271 ? 8.071 26.221 -7.100 1.00 57.88 271 LYS A O 1
ATOM 2130 N N . ASP A 1 272 ? 6.583 24.536 -7.282 1.00 62.19 272 ASP A N 1
ATOM 2131 C CA . ASP A 1 272 ? 5.969 24.959 -8.551 1.00 62.19 272 ASP A CA 1
ATOM 2132 C C . ASP A 1 272 ? 7.004 25.240 -9.662 1.00 62.19 272 ASP A C 1
ATOM 2134 O O . ASP A 1 272 ? 6.952 26.256 -10.350 1.00 62.19 272 ASP A O 1
ATOM 2138 N N . GLY A 1 273 ? 8.015 24.369 -9.779 1.00 55.25 273 GLY A N 1
ATOM 2139 C CA . GLY A 1 273 ? 9.108 24.501 -10.754 1.00 55.25 273 GLY A CA 1
ATOM 2140 C C . GLY A 1 273 ? 10.183 25.535 -10.396 1.00 55.25 273 GLY A C 1
ATOM 2141 O O . GLY A 1 273 ? 11.221 25.579 -11.047 1.00 55.25 273 GLY A O 1
ATOM 2142 N N . LYS A 1 274 ? 10.000 26.326 -9.331 1.00 61.72 274 LYS A N 1
ATOM 2143 C CA . LYS A 1 274 ? 10.953 27.360 -8.905 1.00 61.72 274 LYS A CA 1
ATOM 2144 C C . LYS A 1 274 ? 11.781 26.906 -7.709 1.00 61.72 274 LYS A C 1
ATOM 2146 O O . LYS A 1 274 ? 11.269 26.272 -6.784 1.00 61.72 274 LYS A O 1
ATOM 2151 N N . VAL A 1 275 ? 13.057 27.289 -7.705 1.00 68.12 275 VAL A N 1
ATOM 2152 C CA . VAL A 1 275 ? 13.935 27.117 -6.542 1.00 68.12 275 VAL A CA 1
ATOM 2153 C C . VAL A 1 275 ? 13.487 28.083 -5.448 1.00 68.12 275 VAL A C 1
ATOM 2155 O O . VAL A 1 275 ? 13.410 29.292 -5.670 1.00 68.12 275 VAL A O 1
ATOM 2158 N N . VAL A 1 276 ? 13.190 27.552 -4.266 1.00 75.50 276 VAL A N 1
ATOM 2159 C CA . VAL A 1 276 ? 12.759 28.323 -3.094 1.00 75.50 276 VAL A CA 1
ATOM 2160 C C . VAL A 1 276 ? 13.657 28.024 -1.899 1.00 75.50 276 VAL A C 1
ATOM 2162 O O . VAL A 1 276 ? 14.189 26.925 -1.770 1.00 75.50 276 VAL A O 1
ATOM 2165 N N . LEU A 1 277 ? 13.814 28.990 -0.994 1.00 76.88 277 LEU A N 1
ATOM 2166 C CA . LEU A 1 277 ? 14.454 28.738 0.296 1.00 76.88 277 LEU A CA 1
ATOM 2167 C C . LEU A 1 277 ? 13.472 27.997 1.205 1.00 76.88 277 LEU A C 1
ATOM 2169 O O . LEU A 1 277 ? 12.432 28.530 1.594 1.00 76.88 277 LEU A O 1
ATOM 2173 N N . SER A 1 278 ? 13.810 26.761 1.550 1.00 77.38 278 SER A N 1
ATOM 2174 C CA . SER A 1 278 ? 13.044 25.921 2.462 1.00 77.38 278 SER A CA 1
ATOM 2175 C C . SER A 1 278 ? 13.679 25.957 3.841 1.00 77.38 278 SER A C 1
ATOM 2177 O O . SER A 1 278 ? 14.839 25.587 4.016 1.00 77.38 278 SER A O 1
ATOM 2179 N N . ARG A 1 279 ? 12.913 26.413 4.834 1.00 81.81 279 ARG A N 1
ATOM 2180 C CA . ARG A 1 279 ? 13.371 26.472 6.221 1.00 81.81 279 ARG A CA 1
ATOM 2181 C C . ARG A 1 279 ? 13.526 25.066 6.798 1.00 81.81 279 ARG A C 1
ATOM 2183 O O . ARG A 1 279 ? 12.624 24.240 6.670 1.00 81.81 279 ARG A O 1
ATOM 2190 N N . ILE A 1 280 ? 14.638 24.825 7.481 1.00 82.00 280 ILE A N 1
ATOM 2191 C CA . ILE A 1 280 ? 14.894 23.592 8.221 1.00 82.00 280 ILE A CA 1
ATOM 2192 C C . ILE A 1 280 ? 14.417 23.786 9.659 1.00 82.00 280 ILE A C 1
ATOM 2194 O O . ILE A 1 280 ? 14.801 24.744 10.324 1.00 82.00 280 ILE A O 1
ATOM 2198 N N . LEU A 1 281 ? 13.564 22.872 10.123 1.00 82.88 281 LEU A N 1
ATOM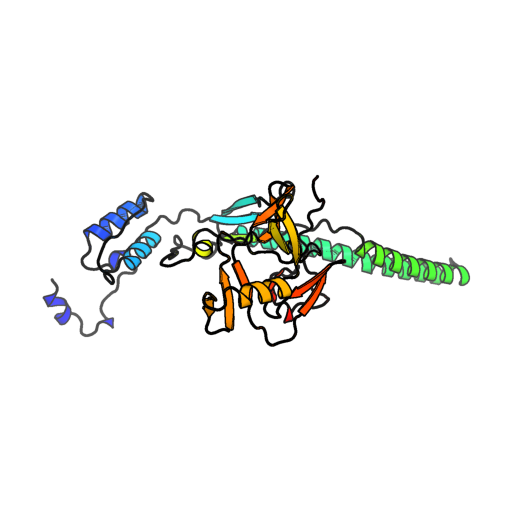 2199 C CA . LEU A 1 281 ? 12.970 22.910 11.465 1.00 82.88 281 LEU A CA 1
ATOM 2200 C C . LEU A 1 281 ? 13.660 21.964 12.451 1.00 82.88 281 LEU A C 1
ATOM 2202 O O . LEU A 1 281 ? 13.553 22.142 13.657 1.00 82.88 281 LEU A O 1
ATOM 2206 N N . SER A 1 282 ? 14.361 20.949 11.953 1.00 83.56 282 SER A N 1
ATOM 2207 C CA . SER A 1 282 ? 15.048 19.973 12.794 1.00 83.56 282 SER A CA 1
ATOM 2208 C C . SER A 1 282 ? 16.294 19.445 12.105 1.00 83.56 282 SER A C 1
ATOM 2210 O O . SER A 1 282 ? 16.261 19.174 10.902 1.00 83.56 282 SER A O 1
ATOM 2212 N N . LEU A 1 283 ? 17.350 19.219 12.878 1.00 82.94 283 LEU A N 1
ATOM 2213 C CA . LEU A 1 283 ? 18.522 18.461 12.455 1.00 82.94 283 LEU A CA 1
ATOM 2214 C C . LEU A 1 283 ? 18.497 17.118 13.165 1.00 82.94 283 LEU A C 1
ATOM 2216 O O . LEU A 1 283 ? 18.322 17.071 14.378 1.00 82.94 283 LEU A O 1
ATOM 2220 N N . ASN A 1 284 ? 18.719 16.035 12.425 1.00 82.19 284 ASN A N 1
ATOM 2221 C CA . ASN A 1 284 ? 18.673 14.685 12.971 1.00 82.19 284 ASN A CA 1
ATOM 2222 C C . ASN A 1 284 ? 19.913 13.912 12.529 1.00 82.19 284 ASN A C 1
ATOM 2224 O O . ASN A 1 284 ? 20.302 13.983 11.362 1.00 82.19 284 ASN A O 1
ATOM 2228 N N . ARG A 1 285 ? 20.507 13.139 13.436 1.00 79.12 285 ARG A N 1
ATOM 2229 C CA . ARG A 1 285 ? 21.554 12.168 13.112 1.00 79.12 285 ARG A CA 1
ATOM 2230 C C . ARG A 1 285 ? 21.276 10.845 13.802 1.00 79.12 285 ARG A C 1
ATOM 2232 O O . ARG A 1 285 ? 20.619 10.781 14.837 1.00 79.12 285 ARG A O 1
ATOM 2239 N N . ARG A 1 286 ? 21.820 9.777 13.240 1.00 76.94 286 ARG A N 1
ATOM 2240 C CA . ARG A 1 286 ? 21.805 8.462 13.866 1.00 76.94 286 ARG A CA 1
ATOM 2241 C C . ARG A 1 286 ? 23.198 7.856 13.738 1.00 76.94 286 ARG A C 1
ATOM 2243 O O . ARG A 1 286 ? 23.740 7.899 12.635 1.00 76.94 286 ARG A O 1
ATOM 2250 N N . PRO A 1 287 ? 23.784 7.328 14.823 1.00 69.50 287 PRO A N 1
ATOM 2251 C CA . PRO A 1 287 ? 25.015 6.577 14.740 1.00 69.50 287 PRO A CA 1
ATOM 2252 C C . PRO A 1 287 ? 24.743 5.365 13.863 1.00 69.50 287 PRO A C 1
ATOM 2254 O O . PRO A 1 287 ? 23.768 4.633 14.051 1.00 69.50 287 PRO A O 1
ATOM 2257 N N . PHE A 1 288 ? 25.593 5.209 12.867 1.00 70.44 288 PHE A N 1
ATOM 2258 C CA . PHE A 1 288 ? 25.628 4.042 12.021 1.00 70.44 288 PHE A CA 1
ATOM 2259 C C . PHE A 1 288 ? 27.042 3.490 12.133 1.00 70.44 288 PHE A C 1
ATOM 2261 O O . PHE A 1 288 ? 27.998 4.192 11.811 1.00 70.44 288 PHE A O 1
ATOM 2268 N N . ASP A 1 289 ? 27.150 2.281 12.673 1.00 64.81 289 ASP A N 1
ATOM 2269 C CA . ASP A 1 289 ? 28.407 1.552 12.775 1.00 64.81 289 ASP A CA 1
ATOM 2270 C C . ASP A 1 289 ? 28.413 0.501 11.663 1.00 64.81 289 ASP A C 1
ATOM 2272 O O . ASP A 1 289 ? 27.632 -0.454 11.690 1.00 64.81 289 ASP A O 1
ATOM 2276 N N . GLY A 1 290 ? 29.197 0.763 10.621 1.00 70.38 290 GLY A N 1
ATOM 2277 C CA . GLY A 1 290 ? 29.262 -0.055 9.418 1.00 70.38 290 GLY A CA 1
ATOM 2278 C C . GLY A 1 290 ? 29.714 0.733 8.192 1.00 70.38 290 GLY A C 1
ATOM 2279 O O . GLY A 1 290 ? 29.690 1.966 8.168 1.00 70.38 290 GLY A O 1
ATOM 2280 N N . ASP A 1 291 ? 30.091 0.004 7.148 1.00 73.94 291 ASP A N 1
ATOM 2281 C CA . ASP A 1 291 ? 30.465 0.604 5.874 1.00 73.94 291 ASP A CA 1
ATOM 2282 C C . ASP A 1 291 ? 29.218 1.090 5.131 1.00 73.94 291 ASP A C 1
ATOM 2284 O O . ASP A 1 291 ? 28.237 0.361 4.946 1.00 73.94 291 ASP A O 1
ATOM 2288 N N . LEU A 1 292 ? 29.248 2.349 4.702 1.00 75.50 292 LEU A N 1
ATOM 2289 C CA . LEU A 1 292 ? 28.212 2.888 3.835 1.00 75.50 292 LEU A CA 1
ATOM 2290 C C . LEU A 1 292 ? 28.384 2.333 2.423 1.00 75.50 292 LEU A C 1
ATOM 2292 O O . LEU A 1 292 ? 29.502 2.168 1.935 1.00 75.50 292 LEU A O 1
ATOM 2296 N N . VAL A 1 293 ? 27.267 2.092 1.743 1.00 73.38 293 VAL A N 1
ATOM 2297 C CA . VAL A 1 293 ? 27.296 1.613 0.364 1.00 73.38 293 VAL A CA 1
ATOM 2298 C C . VAL A 1 293 ? 27.177 2.808 -0.571 1.00 73.38 293 VAL A C 1
ATOM 2300 O O . VAL A 1 293 ? 26.191 3.549 -0.543 1.00 73.38 293 VAL A O 1
ATOM 2303 N N . GLU A 1 294 ? 28.208 3.010 -1.384 1.00 72.19 294 GLU A N 1
ATOM 2304 C CA . GLU A 1 294 ? 28.247 4.045 -2.411 1.00 72.19 294 GLU A CA 1
ATOM 2305 C C . GLU A 1 294 ? 27.801 3.465 -3.758 1.00 72.19 294 GLU A C 1
ATOM 2307 O O . GLU A 1 294 ? 28.315 2.445 -4.221 1.00 72.19 294 GLU A O 1
ATOM 2312 N N . PHE A 1 295 ? 26.850 4.132 -4.406 1.00 70.75 295 PHE A N 1
ATOM 2313 C CA . PHE A 1 295 ? 26.400 3.801 -5.754 1.00 70.75 295 PHE A CA 1
ATOM 2314 C C . PHE A 1 295 ? 26.600 4.994 -6.679 1.00 70.75 295 PHE A C 1
ATO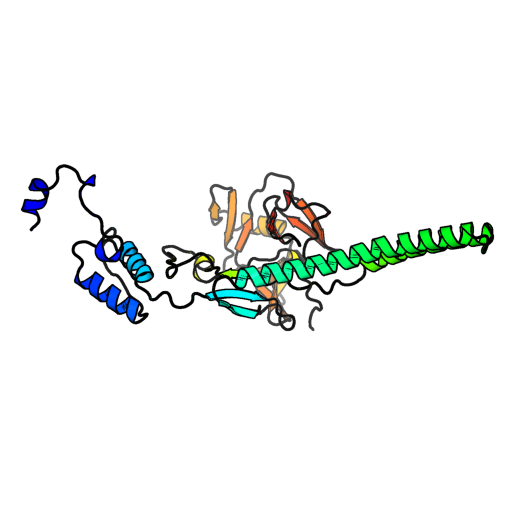M 2316 O O . PHE A 1 295 ? 26.297 6.132 -6.316 1.00 70.75 295 PHE A O 1
ATOM 2323 N N . SER A 1 296 ? 27.053 4.724 -7.902 1.00 63.16 296 SER A N 1
ATOM 2324 C CA . SER A 1 296 ? 27.082 5.715 -8.978 1.00 63.16 296 SER A CA 1
ATOM 2325 C C . SER A 1 296 ? 25.865 5.519 -9.874 1.00 63.16 296 SER A C 1
ATOM 2327 O O . SER A 1 296 ? 25.653 4.427 -10.407 1.00 63.16 296 SER A O 1
ATOM 2329 N N . VAL A 1 297 ? 25.067 6.570 -10.045 1.00 63.22 297 VAL A N 1
ATOM 2330 C CA . VAL A 1 297 ? 23.970 6.621 -11.016 1.00 63.22 297 VAL A CA 1
ATOM 2331 C C . VAL A 1 297 ? 24.273 7.762 -11.977 1.00 63.22 297 VAL A C 1
ATOM 2333 O O . VAL A 1 297 ? 24.178 8.933 -11.608 1.00 63.22 297 VAL A O 1
ATOM 2336 N N . ASP A 1 298 ? 24.659 7.413 -13.203 1.00 67.81 298 ASP A N 1
ATOM 2337 C CA . ASP A 1 298 ? 25.261 8.338 -14.169 1.00 67.81 298 ASP A CA 1
ATOM 2338 C C . ASP A 1 298 ? 26.508 9.022 -13.553 1.00 67.81 298 ASP A C 1
ATOM 2340 O O . ASP A 1 298 ? 27.376 8.332 -13.013 1.00 67.81 298 ASP A O 1
ATOM 2344 N N . ASP A 1 299 ? 26.565 10.359 -13.569 1.00 60.09 299 ASP A N 1
ATOM 2345 C CA . ASP A 1 299 ? 27.661 11.181 -13.027 1.00 60.09 299 ASP A CA 1
ATOM 2346 C C . ASP A 1 299 ? 27.519 11.503 -11.527 1.00 60.09 299 ASP A C 1
ATOM 2348 O O . ASP A 1 299 ? 28.348 12.211 -10.950 1.00 60.09 299 ASP A O 1
ATOM 2352 N N . LYS A 1 300 ? 26.443 11.040 -10.878 1.00 57.44 300 LYS A N 1
ATOM 2353 C CA . LYS A 1 300 ? 26.165 11.336 -9.469 1.00 57.44 300 LYS A CA 1
ATOM 2354 C C . LYS A 1 300 ? 26.498 10.138 -8.594 1.00 57.44 300 LYS A C 1
ATOM 2356 O O . LYS A 1 300 ? 26.047 9.022 -8.852 1.00 57.44 300 LYS A O 1
ATOM 2361 N N . LYS A 1 301 ? 27.225 10.399 -7.510 1.00 63.41 301 LYS A N 1
ATOM 2362 C CA . LYS A 1 301 ? 27.494 9.417 -6.460 1.00 63.41 301 LYS A CA 1
ATOM 2363 C C . LYS A 1 301 ? 26.553 9.638 -5.288 1.00 63.41 301 LYS A C 1
ATOM 2365 O O . LYS A 1 301 ? 26.324 10.778 -4.884 1.00 63.41 301 LYS A O 1
ATOM 2370 N N . VAL A 1 302 ? 26.003 8.551 -4.764 1.00 66.06 302 VAL A N 1
ATOM 2371 C CA . VAL A 1 302 ? 25.133 8.564 -3.590 1.00 66.06 302 VAL A CA 1
ATOM 2372 C C . VAL A 1 302 ? 25.602 7.508 -2.608 1.00 66.06 302 VAL A C 1
ATOM 2374 O O . VAL A 1 302 ? 25.785 6.348 -2.966 1.00 66.06 302 VAL A O 1
ATOM 2377 N N . THR A 1 303 ? 25.752 7.925 -1.358 1.00 72.06 303 THR A N 1
ATOM 2378 C CA . THR A 1 303 ? 26.187 7.083 -0.248 1.00 72.06 303 THR A CA 1
ATOM 2379 C C . THR A 1 303 ? 25.005 6.870 0.691 1.00 72.06 303 THR A C 1
ATOM 2381 O O . THR A 1 303 ? 24.432 7.834 1.198 1.00 72.06 303 THR A O 1
ATOM 2384 N N . VAL A 1 304 ? 24.608 5.617 0.908 1.00 74.62 304 VAL A N 1
ATOM 2385 C CA . VAL A 1 304 ? 23.470 5.256 1.772 1.00 74.62 304 VAL A CA 1
ATOM 2386 C C . VAL A 1 304 ? 23.833 4.114 2.712 1.00 74.62 304 VAL A C 1
ATOM 2388 O O . VAL A 1 304 ? 24.807 3.393 2.495 1.00 74.62 304 VAL A O 1
ATOM 2391 N N . THR A 1 305 ? 23.036 3.927 3.762 1.00 75.88 305 THR A N 1
ATOM 2392 C CA . THR A 1 305 ? 23.204 2.783 4.657 1.00 75.88 305 THR A CA 1
ATOM 2393 C C . THR A 1 305 ? 22.832 1.465 3.949 1.00 75.88 305 THR A C 1
ATOM 2395 O O . THR A 1 305 ? 21.953 1.465 3.079 1.00 75.88 305 THR A O 1
ATOM 2398 N N . PRO A 1 306 ? 23.464 0.326 4.290 1.00 76.06 306 PRO A N 1
ATOM 2399 C CA . PRO A 1 306 ? 23.241 -0.977 3.650 1.00 76.06 306 PRO A CA 1
ATOM 2400 C C . PRO A 1 306 ? 21.774 -1.439 3.647 1.00 76.06 306 PRO A C 1
ATOM 2402 O O . PRO A 1 306 ? 21.307 -2.074 2.697 1.00 76.06 306 PRO A O 1
ATOM 2405 N N . GLU A 1 307 ? 21.008 -1.091 4.681 1.00 73.88 307 GLU A N 1
ATOM 2406 C CA . GLU A 1 307 ? 19.588 -1.415 4.812 1.00 73.88 307 GLU A CA 1
ATOM 2407 C C . GLU A 1 307 ? 18.655 -0.495 4.015 1.00 73.88 307 GLU A C 1
ATOM 2409 O O . GLU A 1 307 ? 17.467 -0.818 3.865 1.00 73.88 307 GLU A O 1
ATOM 2414 N N . HIS A 1 308 ? 19.166 0.626 3.494 1.00 72.12 308 HIS A N 1
ATOM 2415 C CA . HIS A 1 308 ? 18.379 1.587 2.735 1.00 72.12 308 HIS A CA 1
ATOM 2416 C C . HIS A 1 308 ? 17.792 0.919 1.489 1.00 72.12 308 HIS A C 1
ATOM 2418 O O . HIS A 1 308 ? 18.497 0.271 0.714 1.00 72.12 308 HIS A O 1
ATOM 2424 N N . LYS A 1 309 ? 16.476 1.034 1.291 1.00 72.50 309 LYS A N 1
ATOM 2425 C CA . LYS A 1 309 ? 15.804 0.407 0.147 1.00 72.50 309 LYS A CA 1
ATOM 2426 C C . LYS A 1 309 ? 15.907 1.320 -1.067 1.00 72.50 309 LYS A C 1
ATOM 2428 O O . LYS A 1 309 ? 15.256 2.356 -1.103 1.00 72.50 309 LYS A O 1
ATOM 2433 N N . VAL A 1 310 ? 16.665 0.893 -2.068 1.00 71.69 310 VAL A N 1
ATOM 2434 C CA . VAL A 1 310 ? 16.796 1.571 -3.357 1.00 71.69 310 VAL A CA 1
ATOM 2435 C C . VAL A 1 310 ? 15.870 0.907 -4.379 1.00 71.69 310 VAL A C 1
ATOM 2437 O O . VAL A 1 310 ? 15.653 -0.312 -4.366 1.00 71.69 310 VAL A O 1
ATOM 2440 N N . ILE A 1 311 ? 15.290 1.714 -5.265 1.00 67.12 311 ILE A N 1
ATOM 2441 C CA . ILE A 1 311 ? 14.420 1.231 -6.337 1.00 67.12 311 ILE A CA 1
ATOM 2442 C C . ILE A 1 311 ? 15.285 0.802 -7.523 1.00 67.12 311 ILE A C 1
ATOM 2444 O O . ILE A 1 311 ? 16.021 1.588 -8.122 1.00 67.12 311 ILE A O 1
ATOM 2448 N N . THR A 1 312 ? 15.170 -0.473 -7.881 1.00 69.00 312 THR A N 1
ATOM 2449 C CA . THR A 1 312 ? 15.815 -1.060 -9.058 1.00 69.00 312 THR A CA 1
ATOM 2450 C C . THR A 1 312 ? 14.756 -1.439 -10.089 1.00 69.00 312 THR A C 1
ATOM 2452 O O . THR A 1 312 ? 13.575 -1.568 -9.762 1.00 69.00 312 THR A O 1
ATOM 2455 N N . LYS A 1 313 ? 15.167 -1.717 -11.331 1.00 60.09 313 LYS A N 1
ATOM 2456 C CA . LYS A 1 313 ? 14.278 -2.284 -12.370 1.00 60.09 313 LYS A CA 1
ATOM 2457 C C . LYS A 1 313 ? 13.533 -3.558 -11.956 1.00 60.09 313 LYS A C 1
ATOM 2459 O O . LYS A 1 313 ? 12.499 -3.858 -12.536 1.00 60.09 313 LYS A O 1
ATOM 2464 N N . LYS A 1 314 ? 14.056 -4.311 -10.986 1.00 59.97 314 LYS A N 1
ATOM 2465 C CA . LYS A 1 314 ? 13.455 -5.555 -10.479 1.00 59.97 314 LYS A CA 1
ATOM 2466 C C . LYS A 1 314 ? 12.631 -5.334 -9.202 1.00 59.97 314 LYS A C 1
ATOM 2468 O O . LYS A 1 314 ? 12.255 -6.299 -8.545 1.00 59.97 314 LYS A O 1
ATOM 2473 N N . GLY A 1 315 ? 12.382 -4.077 -8.832 1.00 65.19 315 GLY A N 1
ATOM 2474 C CA . GLY A 1 315 ? 11.676 -3.689 -7.615 1.00 65.19 315 GLY A CA 1
ATOM 2475 C C . GLY A 1 315 ? 12.604 -3.190 -6.506 1.00 65.19 315 GLY A C 1
ATOM 2476 O O . GLY A 1 315 ? 13.758 -2.816 -6.733 1.00 65.19 315 GLY A O 1
ATOM 2477 N N . ASN A 1 316 ? 12.075 -3.157 -5.284 1.00 68.00 316 ASN A N 1
ATOM 2478 C CA . ASN A 1 316 ? 12.783 -2.640 -4.114 1.00 68.00 316 ASN A CA 1
ATOM 2479 C C . ASN A 1 316 ? 13.874 -3.617 -3.662 1.00 68.00 316 ASN A C 1
ATOM 2481 O O . ASN A 1 316 ? 13.568 -4.753 -3.294 1.00 68.00 316 ASN A O 1
ATOM 2485 N N . LYS A 1 317 ? 15.122 -3.155 -3.591 1.00 74.25 317 LYS A N 1
ATOM 2486 C CA . LYS A 1 317 ? 16.232 -3.906 -2.992 1.00 74.25 317 LYS A CA 1
ATOM 2487 C C . LYS A 1 317 ? 16.901 -3.079 -1.907 1.00 74.25 317 LYS A C 1
ATOM 2489 O O . LYS A 1 317 ? 16.938 -1.860 -1.988 1.00 74.25 317 LYS A O 1
ATOM 2494 N N . LYS A 1 318 ? 17.421 -3.744 -0.878 1.00 79.31 318 LYS A N 1
ATOM 2495 C CA . LYS A 1 318 ? 18.336 -3.097 0.070 1.00 79.31 318 LYS A CA 1
ATOM 2496 C C . LYS A 1 318 ? 19.645 -2.768 -0.643 1.00 79.31 318 LYS A C 1
ATOM 2498 O O . LYS A 1 318 ? 20.076 -3.582 -1.458 1.00 79.31 318 LYS A O 1
ATOM 2503 N N . ALA A 1 319 ? 20.254 -1.638 -0.304 1.00 74.69 319 ALA A N 1
ATOM 2504 C CA . ALA A 1 319 ? 21.534 -1.176 -0.824 1.00 74.69 319 ALA A CA 1
ATOM 2505 C C . ALA A 1 319 ? 22.601 -2.288 -0.798 1.00 74.69 319 ALA A C 1
ATOM 2507 O O . ALA A 1 319 ? 23.193 -2.580 -1.830 1.00 74.69 319 ALA A O 1
ATOM 2508 N N . GLU A 1 320 ? 22.736 -3.024 0.307 1.00 77.00 320 GLU A N 1
ATOM 2509 C CA . GLU A 1 320 ? 23.681 -4.152 0.440 1.00 77.00 320 GLU A CA 1
ATOM 2510 C C . GLU A 1 320 ? 23.528 -5.249 -0.640 1.00 77.00 320 GLU A C 1
ATOM 2512 O O . GLU A 1 320 ? 24.458 -5.999 -0.917 1.00 77.00 320 GLU A O 1
ATOM 2517 N N . LYS A 1 321 ? 22.336 -5.370 -1.245 1.00 76.12 321 LYS A N 1
ATOM 2518 C CA . LYS A 1 321 ? 21.986 -6.399 -2.241 1.00 76.12 321 LYS A CA 1
ATOM 2519 C C . LYS A 1 321 ? 21.906 -5.849 -3.663 1.00 76.12 321 LYS A C 1
ATOM 2521 O O . LYS A 1 321 ? 21.468 -6.570 -4.565 1.00 76.12 321 LYS A O 1
ATOM 2526 N N . VAL A 1 322 ? 22.243 -4.576 -3.863 1.00 70.25 322 VAL A N 1
ATOM 2527 C CA . VAL A 1 322 ? 22.291 -3.954 -5.186 1.00 70.25 322 VAL A CA 1
ATOM 2528 C C . VAL A 1 322 ? 23.603 -4.365 -5.845 1.00 70.25 322 VAL A C 1
ATOM 2530 O O . VAL A 1 322 ? 24.685 -3.994 -5.404 1.00 70.25 322 VAL A O 1
ATOM 2533 N N . SER A 1 323 ? 23.503 -5.162 -6.905 1.00 65.50 323 SER A N 1
ATOM 2534 C CA . SER A 1 323 ? 24.652 -5.553 -7.727 1.00 65.50 323 SER A CA 1
ATOM 2535 C C . SER A 1 323 ? 24.852 -4.578 -8.892 1.00 65.50 323 SER A C 1
ATOM 2537 O O . SER A 1 323 ? 23.915 -3.892 -9.290 1.00 65.50 323 SER A O 1
ATOM 2539 N N . VAL A 1 324 ? 26.027 -4.587 -9.535 1.00 60.22 324 VAL A N 1
ATOM 2540 C CA . VAL A 1 324 ? 26.305 -3.799 -10.764 1.00 60.22 324 VAL A CA 1
ATOM 2541 C C . VAL A 1 324 ? 25.288 -4.089 -11.887 1.00 60.22 324 VAL A C 1
ATOM 2543 O O . VAL A 1 324 ? 25.042 -3.260 -12.760 1.00 60.22 324 VAL A O 1
ATOM 2546 N N . THR A 1 325 ? 24.647 -5.263 -11.857 1.00 56.28 325 THR A N 1
ATOM 2547 C CA . THR A 1 325 ? 23.608 -5.651 -12.825 1.00 56.28 325 THR A CA 1
ATOM 2548 C C . THR A 1 325 ? 22.231 -5.046 -12.532 1.00 56.28 325 THR A C 1
ATOM 2550 O O . THR A 1 325 ? 21.378 -4.976 -13.423 1.00 56.28 325 THR A O 1
ATOM 2553 N N . ASP A 1 326 ? 21.998 -4.589 -11.301 1.00 58.19 326 ASP A N 1
ATOM 2554 C CA . ASP A 1 326 ? 20.765 -3.933 -10.893 1.00 58.19 326 ASP A CA 1
ATOM 2555 C C . ASP A 1 326 ? 20.837 -2.455 -11.287 1.00 58.19 326 ASP A C 1
ATOM 2557 O O . ASP A 1 326 ? 21.301 -1.608 -10.531 1.00 58.19 326 ASP A O 1
ATOM 2561 N N . LYS A 1 327 ? 20.363 -2.126 -12.497 1.00 58.84 327 LYS A N 1
ATOM 2562 C CA . LYS A 1 327 ? 20.237 -0.723 -12.914 1.00 58.84 327 LYS A CA 1
ATOM 2563 C C . LYS A 1 327 ? 19.295 0.008 -11.956 1.00 58.84 327 LYS A C 1
ATOM 2565 O O . LYS A 1 327 ? 18.077 -0.222 -11.985 1.00 58.84 327 LYS A O 1
ATOM 2570 N N . LEU A 1 328 ? 19.875 0.880 -11.136 1.00 61.69 328 LEU A N 1
ATOM 2571 C CA . LEU A 1 328 ? 19.149 1.827 -10.303 1.00 61.69 328 LEU A CA 1
ATOM 2572 C C . LEU A 1 328 ? 18.314 2.733 -11.210 1.00 61.69 328 LEU A C 1
ATOM 2574 O O . LEU A 1 328 ? 18.758 3.152 -12.285 1.00 61.69 328 LEU A O 1
ATOM 2578 N N . ILE A 1 329 ? 17.066 2.972 -10.821 1.00 54.41 329 ILE A N 1
ATOM 2579 C CA . ILE A 1 329 ? 16.191 3.860 -11.578 1.00 54.41 329 ILE A CA 1
ATOM 2580 C C . ILE A 1 329 ? 16.389 5.266 -11.033 1.00 54.41 329 ILE A C 1
ATOM 2582 O O . ILE A 1 329 ? 15.961 5.571 -9.928 1.00 54.41 329 ILE A O 1
ATOM 2586 N N . LYS A 1 330 ? 17.009 6.126 -11.836 1.00 54.41 330 LYS A N 1
ATOM 2587 C CA . LYS A 1 330 ? 16.892 7.571 -11.671 1.00 54.41 330 LYS A CA 1
ATOM 2588 C C . LYS A 1 330 ? 15.510 7.994 -12.158 1.00 54.41 330 LYS A C 1
ATOM 2590 O O . LYS A 1 330 ? 15.177 7.736 -13.319 1.00 54.41 330 LYS A O 1
ATOM 2595 N N . LEU A 1 331 ? 14.728 8.644 -11.302 1.00 49.50 331 LEU A N 1
ATOM 2596 C CA . LEU A 1 331 ? 13.587 9.446 -11.740 1.00 49.50 331 LEU A CA 1
ATOM 2597 C C . LEU A 1 331 ? 14.159 10.710 -12.390 1.00 49.50 331 LEU A C 1
ATOM 2599 O O . LEU A 1 331 ? 14.461 11.700 -11.728 1.00 49.50 331 LEU A O 1
ATOM 2603 N N . SER A 1 332 ? 14.440 10.618 -13.689 1.00 40.78 332 SER A N 1
ATOM 2604 C CA . SER A 1 332 ? 14.929 11.745 -14.473 1.00 40.78 332 SER A CA 1
ATOM 2605 C C . SER A 1 332 ? 13.791 12.741 -14.659 1.00 40.78 332 SER A C 1
ATOM 2607 O O . SER A 1 332 ? 12.833 12.446 -15.365 1.00 40.78 332 SER A O 1
ATOM 2609 N N . LEU A 1 333 ? 13.914 13.937 -14.085 1.00 39.66 333 LEU A N 1
ATOM 2610 C CA . LEU A 1 333 ? 13.266 15.103 -14.676 1.00 39.66 333 LEU A CA 1
ATOM 2611 C C . LEU A 1 333 ? 13.975 15.346 -16.010 1.00 39.66 333 LEU A C 1
ATOM 2613 O O . LEU A 1 333 ? 15.125 15.778 -16.031 1.00 39.66 333 LEU A O 1
ATOM 2617 N N . GLU A 1 334 ? 13.317 15.030 -17.125 1.00 36.59 334 GLU A N 1
ATOM 2618 C CA . GLU A 1 334 ? 13.875 15.239 -18.469 1.00 36.59 334 GLU A CA 1
ATOM 2619 C C . GLU A 1 334 ? 14.088 16.715 -18.839 1.00 36.59 334 GLU A C 1
ATOM 2621 O O . GLU A 1 334 ? 14.596 17.000 -19.918 1.00 36.59 334 GLU A O 1
ATOM 2626 N N . LYS A 1 335 ? 13.795 17.662 -17.943 1.00 31.45 335 LYS A N 1
ATOM 2627 C CA . LYS A 1 335 ? 14.271 19.047 -17.996 1.00 31.45 335 LYS A CA 1
ATOM 2628 C C . LYS A 1 335 ? 14.153 19.680 -16.605 1.00 31.45 335 LYS A C 1
ATOM 2630 O O . LYS A 1 335 ? 13.110 19.511 -15.973 1.00 31.45 335 LYS A O 1
ATOM 2635 N N . PRO A 1 336 ? 15.135 20.469 -16.134 1.00 31.80 336 PRO A N 1
ATOM 2636 C CA . PRO A 1 336 ? 14.805 21.582 -15.257 1.00 31.80 336 PRO A CA 1
ATOM 2637 C C . PRO A 1 336 ? 13.932 22.528 -16.092 1.00 31.80 336 PRO A C 1
ATOM 2639 O O . PRO A 1 336 ? 14.414 23.164 -17.028 1.00 31.80 336 PRO A O 1
ATOM 2642 N N . ILE A 1 337 ? 12.622 22.509 -15.857 1.00 29.81 337 ILE A N 1
ATOM 2643 C CA . ILE A 1 337 ? 11.702 23.439 -16.513 1.00 29.81 337 ILE A CA 1
ATOM 2644 C C . ILE A 1 337 ? 11.999 24.821 -15.918 1.00 29.81 337 ILE A C 1
ATOM 2646 O O . ILE A 1 337 ? 11.967 24.976 -14.698 1.00 29.81 337 ILE A O 1
ATOM 2650 N N . CYS A 1 338 ? 12.392 25.757 -16.788 1.00 31.89 338 CYS A N 1
ATOM 2651 C CA . CYS A 1 338 ? 12.632 27.169 -16.489 1.00 31.89 338 CYS A CA 1
ATOM 2652 C C . CYS A 1 338 ? 11.416 27.877 -15.885 1.00 31.89 338 CYS A C 1
ATOM 2654 O O . CYS A 1 338 ? 10.277 27.490 -16.236 1.00 31.89 338 CYS A O 1
#